Protein AF-A0A2M7YAU8-F1 (afdb_monomer_lite)

Foldseek 3Di:
DCPPPDPVLVVLLVVQVVVLVCLLVVLLVLLLVLLQLLQVLLCVLLVVLVVPQPDDDPDRRRPSSVVSSVVLVVVCVVVVVVVLSVVLVVCSCVLRPRSDHADPVLVVVQVCVSNVVSNVLSCVLNVVSNVVSVVLVVVVVVVCVVCVPDPVVVVSSVVSVVVSVVCSVVSSVVSSVSSSVVSVVCSVCVSPPDD

Structure (mmCIF, N/CA/C/O backbone):
data_AF-A0A2M7YAU8-F1
#
_entry.id   AF-A0A2M7YAU8-F1
#
loop_
_atom_site.group_PDB
_atom_site.id
_atom_site.type_symbol
_atom_site.label_atom_id
_atom_site.label_alt_id
_atom_site.label_comp_id
_atom_site.label_asym_id
_atom_site.label_entity_id
_atom_site.label_seq_id
_atom_site.pdbx_PDB_ins_code
_atom_site.Cartn_x
_atom_site.Cartn_y
_atom_site.Cartn_z
_atom_site.occupancy
_atom_site.B_iso_or_equiv
_atom_site.auth_seq_id
_atom_site.auth_comp_id
_atom_site.auth_asym_id
_atom_site.auth_atom_id
_atom_site.pdbx_PDB_model_num
ATOM 1 N N . ASP A 1 1 ? 22.279 -1.634 -32.797 1.00 48.50 1 ASP A N 1
ATOM 2 C CA . ASP A 1 1 ? 23.714 -1.511 -33.107 1.00 48.50 1 ASP A CA 1
ATOM 3 C C . ASP A 1 1 ? 24.166 -0.090 -32.765 1.00 48.50 1 ASP A C 1
ATOM 5 O O . ASP A 1 1 ? 23.823 0.843 -33.476 1.00 48.50 1 ASP A O 1
ATOM 9 N N . LEU A 1 2 ? 24.795 0.109 -31.599 1.00 60.69 2 LEU A N 1
ATOM 10 C CA . LEU A 1 2 ? 25.149 1.441 -31.061 1.00 60.69 2 LEU A CA 1
ATOM 11 C C . LEU A 1 2 ? 26.553 1.908 -31.487 1.00 60.69 2 LEU A C 1
ATOM 13 O O . LEU A 1 2 ? 27.019 2.955 -31.044 1.00 60.69 2 LEU A O 1
ATOM 17 N N . ARG A 1 3 ? 27.238 1.149 -32.352 1.00 60.66 3 ARG A N 1
ATOM 18 C CA . ARG A 1 3 ? 28.661 1.340 -32.685 1.00 60.66 3 ARG A CA 1
ATOM 19 C C . ARG A 1 3 ? 28.974 2.612 -33.499 1.00 60.66 3 ARG A C 1
ATOM 21 O O . ARG A 1 3 ? 30.143 2.892 -33.730 1.00 60.66 3 ARG A O 1
ATOM 28 N N . GLY A 1 4 ? 27.959 3.398 -33.874 1.00 63.91 4 GLY A N 1
ATOM 29 C CA . GLY A 1 4 ? 28.090 4.710 -34.530 1.00 63.91 4 GLY A CA 1
ATOM 30 C C . GLY A 1 4 ? 27.058 5.750 -34.071 1.00 63.91 4 GLY A C 1
ATOM 31 O O . GLY A 1 4 ? 26.798 6.715 -34.787 1.00 63.91 4 GLY A O 1
ATOM 32 N N . ALA A 1 5 ? 26.421 5.541 -32.914 1.00 65.50 5 ALA A N 1
ATOM 33 C CA . ALA A 1 5 ? 25.370 6.426 -32.420 1.00 65.50 5 ALA A CA 1
ATOM 34 C C . ALA A 1 5 ? 25.957 7.736 -31.867 1.00 65.50 5 ALA A C 1
ATOM 36 O O . ALA A 1 5 ? 26.928 7.730 -31.110 1.00 65.50 5 ALA A O 1
ATOM 37 N N . SER A 1 6 ? 25.346 8.868 -32.225 1.00 79.12 6 SER A N 1
ATOM 38 C CA . SER A 1 6 ? 25.708 10.165 -31.648 1.00 79.12 6 SER A CA 1
ATOM 39 C C . SER A 1 6 ? 25.474 10.166 -30.128 1.00 79.12 6 SER A C 1
ATOM 41 O O . SER A 1 6 ? 24.574 9.480 -29.638 1.00 79.12 6 SER A O 1
ATOM 43 N N . LEU A 1 7 ? 26.234 10.972 -29.373 1.00 81.88 7 LEU A N 1
ATOM 44 C CA . LEU A 1 7 ? 26.031 11.135 -27.922 1.00 81.88 7 LEU A CA 1
ATOM 45 C C . LEU A 1 7 ? 24.576 11.498 -27.575 1.00 81.88 7 LEU A C 1
ATOM 47 O O . LEU A 1 7 ? 24.055 11.054 -26.556 1.00 81.88 7 LEU A O 1
ATOM 51 N N . ALA A 1 8 ? 23.903 12.249 -28.453 1.00 83.38 8 ALA A N 1
ATOM 52 C CA . ALA A 1 8 ? 22.495 12.601 -28.306 1.00 83.38 8 ALA A CA 1
ATOM 53 C C . ALA A 1 8 ? 21.569 11.376 -28.395 1.00 83.38 8 ALA A C 1
ATOM 55 O O . ALA A 1 8 ? 20.643 11.243 -27.598 1.00 83.38 8 ALA A O 1
ATOM 56 N N . THR A 1 9 ? 21.836 10.451 -29.320 1.00 84.31 9 THR A N 1
ATOM 57 C CA . THR A 1 9 ? 21.066 9.207 -29.466 1.00 84.31 9 THR A CA 1
ATOM 58 C C . THR A 1 9 ? 21.241 8.306 -28.246 1.00 84.31 9 THR A C 1
ATOM 60 O O . THR A 1 9 ? 20.256 7.790 -27.727 1.00 84.31 9 THR A O 1
ATOM 63 N N . ILE A 1 10 ? 22.473 8.171 -27.741 1.00 85.75 10 ILE A N 1
ATOM 64 C CA . ILE A 1 10 ? 22.751 7.409 -26.514 1.00 85.75 10 ILE A CA 1
ATOM 65 C C . ILE A 1 10 ? 22.004 8.039 -25.331 1.00 85.75 10 ILE A C 1
ATOM 67 O O . ILE A 1 10 ? 21.296 7.338 -24.610 1.00 85.75 10 ILE A O 1
ATOM 71 N N . GLY A 1 11 ? 22.085 9.364 -25.175 1.00 87.88 11 GLY A N 1
ATOM 72 C CA . GLY A 1 11 ? 21.366 10.086 -24.122 1.00 87.88 11 GLY A CA 1
ATOM 73 C C . GLY A 1 11 ? 19.853 9.855 -24.165 1.00 87.88 11 GLY A C 1
ATOM 74 O O . GLY A 1 11 ? 19.253 9.548 -23.137 1.00 87.88 11 GLY A O 1
ATOM 75 N N . LEU A 1 12 ? 19.241 9.918 -25.351 1.00 88.19 12 LEU A N 1
ATOM 76 C CA . LEU A 1 12 ? 17.810 9.649 -25.528 1.00 88.19 12 LEU A CA 1
ATOM 77 C C . LEU A 1 12 ? 17.435 8.207 -25.171 1.00 88.19 12 LEU A C 1
ATOM 79 O O . LEU A 1 12 ? 16.435 8.000 -24.487 1.00 88.19 12 LEU A O 1
ATOM 83 N N . THR A 1 13 ? 18.243 7.220 -25.568 1.00 88.19 13 THR A N 1
ATOM 84 C CA . THR A 1 13 ? 17.979 5.816 -25.210 1.00 88.19 13 THR A CA 1
ATOM 85 C C . THR A 1 13 ? 18.078 5.571 -23.705 1.00 88.19 13 THR A C 1
ATOM 87 O O . THR A 1 13 ? 17.218 4.904 -23.143 1.00 88.19 13 THR A O 1
ATOM 90 N N . VAL A 1 14 ? 19.061 6.170 -23.023 1.00 90.38 14 VAL A N 1
ATOM 91 C CA . VAL A 1 14 ? 19.195 6.067 -21.559 1.00 90.38 14 VAL A CA 1
ATOM 92 C C . VAL A 1 14 ? 17.978 6.671 -20.857 1.00 90.38 14 VAL A C 1
ATOM 94 O O . VAL A 1 14 ? 17.476 6.101 -19.892 1.00 90.38 14 VAL A O 1
ATOM 97 N N . MET A 1 15 ? 17.479 7.803 -21.354 1.00 90.19 15 MET A N 1
ATOM 98 C CA . MET A 1 15 ? 16.273 8.433 -20.817 1.00 90.19 15 MET A CA 1
ATOM 99 C C . MET A 1 15 ? 15.026 7.564 -21.022 1.00 90.19 15 MET A C 1
ATOM 101 O O . MET A 1 15 ? 14.213 7.462 -20.106 1.00 90.19 15 MET A O 1
ATOM 105 N N . ALA A 1 16 ? 14.883 6.914 -22.181 1.00 89.69 16 ALA A N 1
ATOM 106 C CA . ALA A 1 16 ? 13.774 5.996 -22.445 1.00 89.69 16 ALA A CA 1
ATOM 107 C C . ALA A 1 16 ? 13.783 4.800 -21.474 1.00 89.69 16 ALA A C 1
ATOM 109 O O . ALA A 1 16 ? 12.772 4.518 -20.830 1.00 89.69 16 ALA A O 1
ATOM 110 N N . GLU A 1 17 ? 14.942 4.161 -21.282 1.00 90.69 17 GLU A N 1
ATOM 111 C CA . GLU A 1 17 ? 15.092 3.045 -20.335 1.00 90.69 17 GLU A CA 1
ATOM 112 C C . GLU A 1 17 ? 14.859 3.490 -18.880 1.00 90.69 17 GLU A C 1
ATOM 114 O O . GLU A 1 17 ? 14.247 2.766 -18.093 1.00 90.69 17 GLU A O 1
ATOM 119 N N . ALA A 1 18 ? 15.284 4.705 -18.511 1.00 91.75 18 ALA A N 1
ATOM 120 C CA . ALA A 1 18 ? 15.008 5.264 -17.189 1.00 91.75 18 ALA A CA 1
ATOM 121 C C . ALA A 1 18 ? 13.500 5.452 -16.949 1.00 91.75 18 ALA A C 1
ATOM 123 O O . ALA A 1 18 ? 13.014 5.161 -15.855 1.00 91.75 18 ALA A O 1
ATOM 124 N N . VAL A 1 19 ? 12.749 5.891 -17.965 1.00 90.56 19 VAL A N 1
ATOM 125 C CA . VAL A 1 19 ? 11.284 6.004 -17.896 1.00 90.56 19 VAL A CA 1
ATOM 126 C C . VAL A 1 19 ? 10.633 4.626 -17.777 1.00 90.56 19 VAL A C 1
ATOM 128 O O . VAL A 1 19 ? 9.779 4.446 -16.910 1.00 90.56 19 VAL A O 1
ATOM 131 N N . ALA A 1 20 ? 11.056 3.638 -18.568 1.00 89.31 20 ALA A N 1
ATOM 132 C CA . ALA A 1 20 ? 10.536 2.270 -18.477 1.00 89.31 20 ALA A CA 1
ATOM 133 C C . ALA A 1 20 ? 10.785 1.650 -17.087 1.00 89.31 20 ALA A C 1
ATOM 135 O O . ALA A 1 20 ? 9.867 1.113 -16.458 1.00 89.31 20 ALA A O 1
ATOM 136 N N . GLY A 1 21 ? 12.000 1.807 -16.552 1.00 90.50 21 GLY A N 1
ATOM 137 C CA . GLY A 1 21 ? 12.343 1.380 -15.195 1.00 90.50 21 GLY A CA 1
ATOM 138 C C . GLY A 1 21 ? 11.543 2.1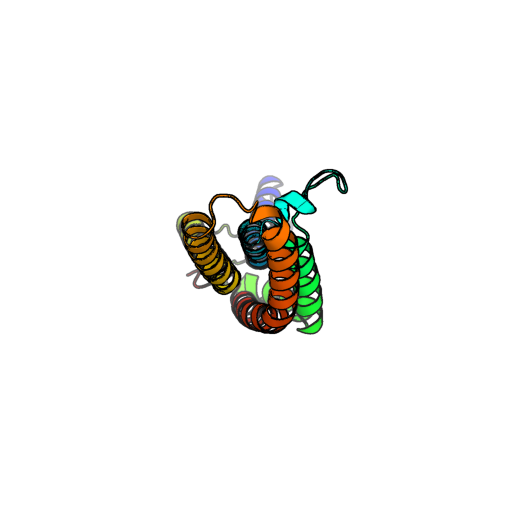16 -14.116 1.00 90.50 21 GLY A C 1
ATOM 139 O O . GLY A 1 21 ? 11.136 1.508 -13.123 1.00 90.50 21 GLY A O 1
ATOM 140 N N . LEU A 1 22 ? 11.256 3.406 -14.318 1.00 91.44 22 LEU A N 1
ATOM 141 C CA . LEU A 1 22 ? 10.413 4.190 -13.418 1.00 91.44 22 LEU A CA 1
ATOM 142 C C . LEU A 1 22 ? 8.972 3.681 -13.426 1.00 91.44 22 LEU A C 1
ATOM 144 O O . LEU A 1 22 ? 8.400 3.525 -12.352 1.00 91.44 22 LEU A O 1
ATOM 148 N N . ILE A 1 23 ? 8.400 3.376 -14.591 1.00 90.44 23 ILE A N 1
ATOM 149 C CA . ILE A 1 23 ? 7.046 2.811 -14.723 1.00 90.44 23 ILE A CA 1
ATOM 150 C C . ILE A 1 23 ? 6.948 1.488 -13.961 1.00 90.44 23 ILE A C 1
ATOM 152 O O . ILE A 1 23 ? 6.078 1.335 -13.098 1.00 90.44 23 ILE A O 1
ATOM 156 N N . LEU A 1 24 ? 7.893 0.573 -14.200 1.00 90.19 24 LEU A N 1
ATOM 157 C CA . LEU A 1 24 ? 7.987 -0.695 -13.475 1.00 90.19 24 LEU A CA 1
ATOM 158 C C . LEU A 1 24 ? 8.081 -0.477 -11.967 1.00 90.19 24 LEU A C 1
ATOM 160 O O . LEU A 1 24 ? 7.257 -0.993 -11.210 1.00 90.19 24 LEU A O 1
ATOM 164 N N . GLY A 1 25 ? 9.059 0.314 -11.526 1.00 91.19 25 GLY A N 1
ATOM 165 C CA . GLY A 1 25 ? 9.296 0.575 -10.112 1.00 91.19 25 GLY A CA 1
ATOM 166 C C . GLY A 1 25 ? 8.100 1.242 -9.437 1.00 91.19 25 GLY A C 1
ATOM 167 O O . GLY A 1 25 ? 7.711 0.844 -8.338 1.00 91.19 25 GLY A O 1
ATOM 168 N N . LEU A 1 26 ? 7.468 2.207 -10.106 1.00 92.69 26 LEU A N 1
ATOM 169 C CA . LEU A 1 26 ? 6.286 2.907 -9.613 1.00 92.69 26 LEU A CA 1
ATOM 170 C C . LEU A 1 26 ? 5.101 1.952 -9.468 1.00 92.69 26 LEU A C 1
ATOM 172 O O . LEU A 1 26 ? 4.410 2.003 -8.453 1.00 92.69 26 LEU A O 1
ATOM 176 N N . SER A 1 27 ? 4.904 1.039 -10.423 1.00 90.94 27 SER A N 1
ATOM 177 C CA . SER A 1 27 ? 3.821 0.051 -10.379 1.00 90.94 27 SER A CA 1
ATOM 178 C C . SER A 1 27 ? 3.854 -0.793 -9.095 1.00 90.94 27 SER A C 1
ATOM 180 O O . SER A 1 27 ? 2.810 -1.047 -8.491 1.00 90.94 27 SER A O 1
ATOM 182 N N . ILE A 1 28 ? 5.060 -1.160 -8.648 1.00 90.75 28 ILE A N 1
ATOM 183 C CA . ILE A 1 28 ? 5.321 -1.939 -7.434 1.00 90.75 28 ILE A CA 1
ATOM 184 C C . ILE A 1 28 ? 5.250 -1.033 -6.204 1.00 90.75 28 ILE A C 1
ATOM 186 O O . ILE A 1 28 ? 4.629 -1.372 -5.194 1.00 90.75 28 ILE A O 1
ATOM 190 N N . ARG A 1 29 ? 5.860 0.155 -6.287 1.00 92.50 29 ARG A N 1
ATOM 191 C CA . ARG A 1 29 ? 5.902 1.134 -5.195 1.00 92.50 29 ARG A CA 1
ATOM 192 C C . ARG A 1 29 ? 4.504 1.578 -4.771 1.00 92.50 29 ARG A C 1
ATOM 194 O O . ARG A 1 29 ? 4.270 1.751 -3.577 1.00 92.50 29 ARG A O 1
ATOM 201 N N . LEU A 1 30 ? 3.570 1.691 -5.714 1.00 95.19 30 LEU A N 1
ATOM 202 C CA . LEU A 1 30 ? 2.168 2.013 -5.445 1.00 95.19 30 LEU A CA 1
ATOM 203 C C . LEU A 1 30 ? 1.487 0.984 -4.527 1.00 95.19 30 LEU A C 1
ATOM 205 O O . LEU A 1 30 ? 0.662 1.36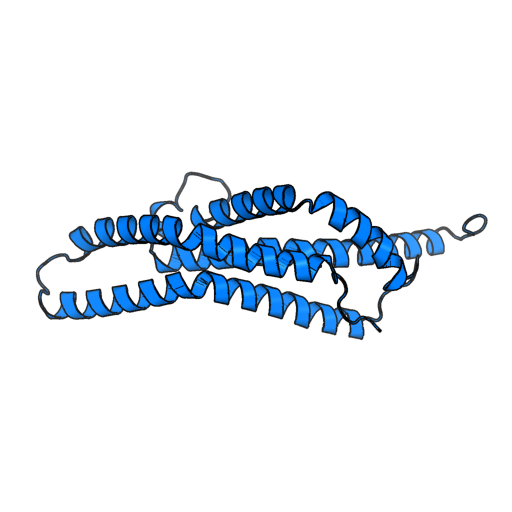9 -3.702 1.00 95.19 30 LEU A O 1
ATOM 209 N N . MET A 1 31 ? 1.866 -0.296 -4.586 1.00 94.69 31 MET A N 1
ATOM 210 C CA . MET A 1 31 ? 1.333 -1.311 -3.667 1.00 94.69 31 MET A CA 1
ATOM 211 C C . MET A 1 31 ? 1.838 -1.126 -2.237 1.00 94.69 31 MET A C 1
ATOM 213 O O . MET A 1 31 ? 1.084 -1.339 -1.288 1.00 94.69 31 MET A O 1
ATOM 217 N N . ILE A 1 32 ? 3.087 -0.690 -2.066 1.00 94.75 32 ILE A N 1
ATOM 218 C CA . ILE A 1 32 ? 3.621 -0.330 -0.745 1.00 94.75 32 ILE A CA 1
ATOM 219 C C . ILE A 1 32 ? 2.931 0.935 -0.226 1.00 94.75 32 ILE A C 1
ATOM 221 O O . ILE A 1 32 ? 2.533 0.984 0.937 1.00 94.75 32 ILE A O 1
ATOM 225 N N . PHE A 1 33 ? 2.704 1.927 -1.093 1.00 95.25 33 PHE A N 1
ATOM 226 C CA . PHE A 1 33 ? 1.917 3.108 -0.734 1.00 95.25 33 PHE A CA 1
ATOM 227 C C . PHE A 1 33 ? 0.487 2.755 -0.329 1.00 95.25 33 PHE A C 1
ATOM 229 O O . PHE A 1 33 ? -0.024 3.348 0.617 1.00 95.25 33 PHE A O 1
ATOM 236 N N . ALA A 1 34 ? -0.138 1.752 -0.948 1.00 96.38 34 ALA A N 1
ATOM 237 C CA . ALA A 1 34 ? -1.465 1.306 -0.537 1.00 96.38 34 ALA A CA 1
ATOM 238 C C . ALA A 1 34 ? -1.496 0.819 0.926 1.00 96.38 34 ALA A C 1
ATOM 240 O O . ALA A 1 34 ? -2.420 1.169 1.661 1.00 96.38 34 ALA A O 1
ATOM 241 N N . LEU A 1 35 ? -0.473 0.080 1.379 1.00 95.44 35 LEU A N 1
ATOM 242 C CA . LEU A 1 35 ? -0.345 -0.338 2.784 1.00 95.44 35 LEU A CA 1
ATOM 243 C C . LEU A 1 35 ? -0.106 0.845 3.719 1.00 95.44 35 LEU A C 1
ATOM 245 O O . LEU A 1 35 ? -0.714 0.910 4.786 1.00 95.44 35 LEU A O 1
ATOM 249 N N . GLN A 1 36 ? 0.755 1.780 3.315 1.00 94.25 36 GLN A N 1
ATOM 250 C CA . GLN A 1 36 ? 1.063 2.956 4.126 1.00 94.25 36 GLN A CA 1
ATOM 251 C C . GLN A 1 36 ? -0.168 3.847 4.313 1.00 94.25 36 GLN A C 1
ATOM 253 O O . GLN A 1 36 ? -0.492 4.238 5.433 1.00 94.25 36 GLN A O 1
ATOM 258 N N . ILE A 1 37 ? -0.911 4.105 3.233 1.00 94.00 37 ILE A N 1
ATOM 259 C CA . ILE A 1 37 ? -2.165 4.864 3.279 1.00 94.00 37 ILE A CA 1
ATOM 260 C C . ILE A 1 37 ? -3.188 4.129 4.150 1.00 94.00 37 ILE A C 1
ATOM 262 O O . ILE A 1 37 ? -3.784 4.741 5.035 1.00 94.00 37 ILE A O 1
ATOM 266 N N . ALA A 1 38 ? -3.365 2.817 3.957 1.00 94.62 38 ALA A N 1
ATOM 267 C CA . ALA A 1 38 ? -4.308 2.035 4.753 1.00 94.62 38 ALA A CA 1
ATOM 268 C C . ALA A 1 38 ? -3.970 2.070 6.251 1.00 94.62 38 ALA A C 1
ATOM 270 O O . ALA A 1 38 ? -4.848 2.304 7.082 1.00 94.62 38 ALA A O 1
ATOM 271 N N . GLY A 1 39 ? -2.694 1.893 6.600 1.00 91.88 39 GLY A N 1
ATOM 272 C CA . GLY A 1 39 ? -2.223 1.951 7.981 1.00 91.88 39 GLY A CA 1
ATOM 273 C C . GLY A 1 39 ? -2.324 3.347 8.594 1.00 91.88 39 GLY A C 1
ATOM 274 O O . GLY A 1 39 ? -2.666 3.463 9.772 1.00 91.88 39 GLY A O 1
ATOM 275 N N . ALA A 1 40 ? -2.098 4.404 7.810 1.00 90.62 40 ALA A N 1
ATOM 276 C CA . ALA A 1 40 ? -2.292 5.782 8.254 1.00 90.62 40 ALA A CA 1
ATOM 277 C C . ALA A 1 40 ? -3.770 6.076 8.557 1.00 90.62 40 ALA A C 1
ATOM 279 O O . ALA A 1 40 ? -4.085 6.580 9.636 1.00 90.62 40 ALA A O 1
ATOM 280 N N . VAL A 1 41 ? -4.688 5.682 7.666 1.00 91.12 41 VAL A N 1
ATOM 281 C CA . VAL A 1 41 ? -6.137 5.824 7.895 1.00 91.12 41 VAL A CA 1
ATOM 282 C C . VAL A 1 41 ? -6.586 4.992 9.099 1.00 91.12 41 VAL A C 1
ATOM 284 O O . VAL A 1 41 ? -7.353 5.484 9.930 1.00 91.12 41 VAL A O 1
ATOM 287 N N . ALA A 1 42 ? -6.083 3.764 9.245 1.00 89.88 42 ALA A N 1
ATOM 288 C CA . ALA A 1 42 ? -6.381 2.912 10.394 1.00 89.88 42 ALA A CA 1
ATOM 289 C C . ALA A 1 42 ? -5.922 3.546 11.718 1.00 89.88 42 ALA A C 1
ATOM 291 O O . ALA A 1 42 ? -6.700 3.597 12.668 1.00 89.88 42 ALA A O 1
ATOM 292 N N . ALA A 1 43 ? -4.694 4.074 11.775 1.00 87.31 43 ALA A N 1
ATOM 293 C CA . ALA A 1 43 ? -4.156 4.727 12.971 1.00 87.31 43 ALA A CA 1
ATOM 294 C C . ALA A 1 43 ? -4.900 6.019 13.332 1.00 87.31 43 ALA A C 1
ATOM 296 O O . ALA A 1 43 ? -5.094 6.315 14.512 1.00 87.31 43 ALA A O 1
ATOM 297 N N . GLN A 1 44 ? -5.316 6.788 12.323 1.00 85.50 44 GLN A N 1
ATOM 298 C CA . GLN A 1 44 ? -6.094 8.007 12.528 1.00 85.50 44 GLN A CA 1
ATOM 299 C C . GLN A 1 44 ? -7.495 7.687 13.062 1.00 85.50 44 GLN A C 1
ATOM 301 O O . GLN A 1 44 ? -7.989 8.374 13.954 1.00 85.50 44 GLN A O 1
ATOM 306 N N . SER A 1 45 ? -8.109 6.616 12.553 1.00 83.69 45 SER A N 1
ATOM 307 C CA . SER A 1 45 ? -9.451 6.169 12.943 1.00 83.69 45 SER A CA 1
ATOM 308 C C . SER A 1 45 ? -9.508 5.675 14.395 1.00 83.69 45 SER A C 1
ATOM 310 O O . SER A 1 45 ? -10.532 5.812 15.058 1.00 83.69 45 SER A O 1
ATOM 312 N N . THR A 1 46 ? -8.406 5.136 14.918 1.00 76.38 46 THR A N 1
ATOM 313 C CA . THR A 1 46 ? -8.311 4.607 16.289 1.00 76.38 46 THR A CA 1
ATOM 314 C C . THR A 1 46 ? -7.685 5.585 17.288 1.00 76.38 46 THR A C 1
ATOM 316 O O . THR A 1 46 ? -7.421 5.206 18.426 1.00 76.38 46 THR A O 1
ATOM 319 N N . SER A 1 47 ? -7.443 6.843 16.888 1.00 68.94 47 SER A N 1
ATOM 320 C CA . SER A 1 47 ? -6.776 7.893 17.686 1.00 68.94 47 SER A CA 1
ATOM 321 C C . SER A 1 47 ? -5.329 7.583 18.115 1.00 68.94 47 SER A C 1
ATOM 323 O O . SER A 1 47 ? -4.691 8.391 18.793 1.00 68.94 47 SER A O 1
ATOM 325 N N . LEU A 1 48 ? -4.766 6.451 17.683 1.00 58.78 48 LEU A N 1
ATOM 326 C CA . LEU A 1 48 ? -3.403 6.025 18.009 1.00 58.78 48 LEU A CA 1
ATOM 327 C C . LEU A 1 48 ? -2.326 6.850 17.307 1.00 58.78 48 LEU A C 1
ATOM 329 O O . LEU A 1 48 ? -1.210 6.948 17.818 1.00 58.78 48 LEU A O 1
ATOM 333 N N . ALA A 1 49 ? -2.666 7.473 16.175 1.00 56.59 49 ALA A N 1
ATOM 334 C CA . ALA A 1 49 ? -1.778 8.399 15.476 1.00 56.59 49 ALA A CA 1
ATOM 335 C C . ALA A 1 49 ? -1.293 9.548 16.381 1.00 56.59 49 ALA A C 1
ATOM 337 O O . ALA A 1 49 ? -0.163 9.994 16.239 1.00 56.59 49 ALA A O 1
ATOM 338 N N . GLN A 1 50 ? -2.116 9.988 17.339 1.00 59.34 50 GLN A N 1
ATOM 339 C CA . GLN A 1 50 ? -1.778 11.078 18.260 1.00 59.34 50 GLN A CA 1
ATOM 340 C C . GLN A 1 50 ? -1.048 10.584 19.518 1.00 59.34 50 GLN A C 1
ATOM 342 O O . GLN A 1 50 ? -0.187 11.280 20.036 1.00 59.34 50 GLN A O 1
ATOM 347 N N . MET A 1 51 ? -1.341 9.366 19.991 1.00 54.25 51 MET A N 1
ATOM 348 C CA . MET A 1 51 ? -0.739 8.817 21.218 1.00 54.25 51 MET A CA 1
ATOM 349 C C . MET A 1 51 ? 0.716 8.362 21.042 1.00 54.25 51 MET A C 1
ATOM 351 O O . MET A 1 51 ? 1.486 8.402 21.996 1.00 54.25 51 MET A O 1
ATOM 355 N N . PHE A 1 52 ? 1.086 7.915 19.838 1.00 54.47 52 PHE A N 1
ATOM 356 C CA . PHE A 1 52 ? 2.428 7.400 19.528 1.00 54.47 52 PHE A CA 1
ATOM 357 C C . PHE A 1 52 ? 3.175 8.231 18.467 1.00 54.47 52 PHE A C 1
ATOM 359 O O . PHE A 1 52 ? 4.284 7.864 18.084 1.00 54.47 52 PHE A O 1
ATOM 366 N N . GLY A 1 53 ? 2.572 9.317 17.964 1.00 49.16 53 GLY A N 1
ATOM 367 C CA . GLY A 1 53 ? 3.098 10.119 16.850 1.00 49.16 53 GLY A CA 1
ATOM 368 C C . GLY A 1 53 ? 4.005 11.288 17.244 1.00 49.16 53 GLY A C 1
ATOM 369 O O . GLY A 1 53 ? 4.714 11.810 16.387 1.00 49.16 53 GLY A O 1
ATOM 370 N N . GLU A 1 54 ? 4.032 11.693 18.516 1.00 47.72 54 GLU A N 1
ATOM 371 C CA . GLU A 1 54 ? 4.849 12.824 18.970 1.00 47.72 54 GLU A CA 1
ATOM 372 C C . GLU A 1 54 ? 6.183 12.349 19.581 1.00 47.72 54 GLU A C 1
ATOM 374 O O . GLU A 1 54 ? 6.234 11.814 20.686 1.00 47.72 54 GLU A O 1
ATOM 379 N N . GLY A 1 55 ? 7.291 12.562 18.855 1.00 50.72 55 GLY A N 1
ATOM 380 C CA . GLY A 1 55 ? 8.629 12.710 19.453 1.00 50.72 55 GLY A CA 1
ATOM 381 C C . GLY A 1 55 ? 9.607 11.525 19.424 1.00 50.72 55 GLY A C 1
ATOM 382 O O . GLY A 1 55 ? 10.729 11.694 19.893 1.00 50.72 55 GLY A O 1
ATOM 383 N N . LEU A 1 56 ? 9.258 10.353 18.876 1.00 52.56 56 LEU A N 1
ATOM 384 C CA . LEU A 1 56 ? 10.157 9.177 18.899 1.00 52.56 56 LEU A CA 1
ATOM 385 C C . LEU A 1 56 ? 10.967 8.939 17.610 1.00 52.56 56 LEU A C 1
ATOM 387 O O . LEU A 1 56 ? 11.974 8.236 17.658 1.00 52.56 56 LEU A O 1
ATOM 391 N N . THR A 1 57 ? 10.577 9.511 16.464 1.00 50.25 57 THR A N 1
ATOM 392 C CA . THR A 1 57 ? 11.297 9.346 15.182 1.00 50.25 57 THR A CA 1
ATOM 393 C C . THR A 1 57 ? 11.215 10.608 14.316 1.00 50.25 57 THR A C 1
ATOM 395 O O . THR A 1 57 ? 10.254 11.365 14.411 1.00 50.25 57 THR A O 1
ATOM 398 N N . ALA A 1 58 ? 12.237 10.846 13.482 1.00 52.59 58 ALA A N 1
ATOM 399 C CA . ALA A 1 58 ? 12.352 12.026 12.610 1.00 52.59 58 ALA A CA 1
ATOM 400 C C . ALA A 1 58 ? 11.314 12.073 11.468 1.00 52.59 58 ALA A C 1
ATOM 402 O O . ALA A 1 58 ? 11.186 13.094 10.800 1.00 52.59 58 ALA A O 1
ATOM 403 N N . ASP A 1 59 ? 10.578 10.981 11.258 1.00 54.94 59 ASP A N 1
ATOM 404 C CA . ASP A 1 59 ? 9.520 10.853 10.263 1.00 54.94 59 ASP A CA 1
ATOM 405 C C . ASP A 1 59 ? 8.303 10.226 10.967 1.00 54.94 59 ASP A C 1
ATOM 407 O O . ASP A 1 59 ? 8.352 9.034 11.291 1.00 54.94 59 ASP A O 1
ATOM 411 N N . PRO A 1 60 ? 7.255 11.001 11.315 1.00 58.38 60 PRO A N 1
ATOM 412 C CA . PRO A 1 60 ? 6.106 10.508 12.070 1.00 58.38 60 PRO A CA 1
ATOM 413 C C . PRO A 1 60 ? 5.213 9.620 11.187 1.00 58.38 60 PRO A C 1
ATOM 415 O O . PRO A 1 60 ? 4.092 9.967 10.819 1.00 58.38 60 PRO A O 1
ATOM 418 N N . GLN A 1 61 ? 5.715 8.436 10.845 1.00 65.31 61 GLN A N 1
ATOM 419 C CA . GLN A 1 61 ? 4.933 7.342 10.287 1.00 65.31 61 GLN A CA 1
ATOM 420 C C . GLN A 1 61 ? 4.163 6.662 11.427 1.00 65.31 61 GLN A C 1
ATOM 422 O O . GLN A 1 61 ? 4.785 6.161 12.369 1.00 65.31 61 GLN A O 1
ATOM 427 N N . PRO A 1 62 ? 2.819 6.587 11.363 1.00 77.38 62 PRO A N 1
ATOM 428 C CA . PRO A 1 62 ? 2.047 5.887 12.379 1.00 77.38 62 PRO A CA 1
ATOM 429 C C . PRO A 1 62 ? 2.511 4.434 12.508 1.00 77.38 62 PRO A C 1
ATOM 431 O O . PRO A 1 62 ? 2.742 3.762 11.499 1.00 77.38 62 PRO A O 1
ATOM 434 N N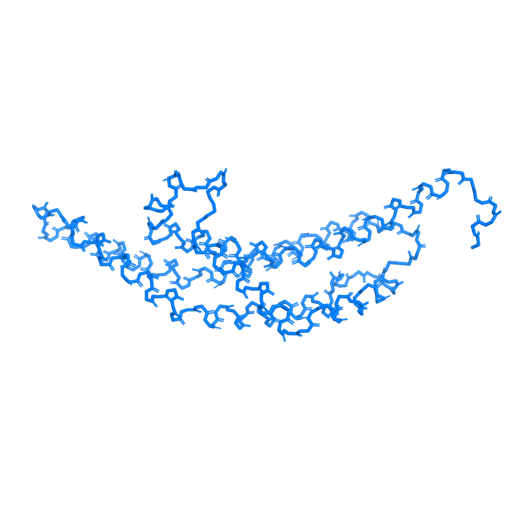 . ALA A 1 63 ? 2.586 3.913 13.736 1.00 81.62 63 ALA A N 1
ATOM 435 C CA . ALA A 1 63 ? 3.067 2.552 14.001 1.00 81.62 63 ALA A CA 1
ATOM 436 C C . ALA A 1 63 ? 2.351 1.485 13.148 1.00 81.62 63 ALA A C 1
ATOM 438 O O . ALA A 1 63 ? 2.967 0.520 12.705 1.00 81.62 63 ALA A O 1
ATOM 439 N N . TYR A 1 64 ? 1.063 1.692 12.862 1.00 86.00 64 TYR A N 1
ATOM 440 C CA . TYR A 1 64 ? 0.257 0.811 12.015 1.00 86.00 64 TYR A CA 1
ATOM 441 C C . TYR A 1 64 ? 0.720 0.808 10.559 1.00 86.00 64 TYR A C 1
ATOM 443 O O . TYR A 1 64 ? 0.832 -0.254 9.956 1.00 86.00 64 TYR A O 1
ATOM 451 N N . SER A 1 65 ? 1.017 1.984 10.005 1.00 88.75 65 SER A N 1
ATOM 452 C CA . SER A 1 65 ? 1.552 2.119 8.649 1.00 88.75 65 SER A CA 1
ATOM 453 C C . SER A 1 65 ? 2.893 1.403 8.523 1.00 88.75 65 SER A C 1
ATOM 455 O O . SER A 1 65 ? 3.078 0.593 7.615 1.00 88.75 65 SER A O 1
ATOM 457 N N . ASN A 1 66 ? 3.795 1.618 9.485 1.00 88.94 66 ASN A N 1
ATOM 458 C CA . ASN A 1 66 ? 5.107 0.980 9.471 1.00 88.94 66 ASN A CA 1
ATOM 459 C C . ASN A 1 66 ? 5.015 -0.549 9.629 1.00 88.94 66 ASN A C 1
ATOM 461 O O . ASN A 1 66 ? 5.654 -1.288 8.881 1.00 88.94 66 ASN A O 1
ATOM 465 N N . LEU A 1 67 ? 4.173 -1.033 10.551 1.00 90.12 67 LEU A N 1
ATOM 466 C CA . LEU A 1 67 ? 3.940 -2.464 10.758 1.00 90.12 67 LEU A CA 1
ATOM 467 C C . LEU A 1 67 ? 3.436 -3.142 9.479 1.00 90.12 67 LEU A C 1
ATOM 469 O O . LEU A 1 67 ? 3.980 -4.168 9.072 1.00 90.12 67 LEU A O 1
ATOM 473 N N . LEU A 1 68 ? 2.420 -2.560 8.834 1.00 92.94 68 LEU A N 1
ATOM 474 C CA . LEU A 1 68 ? 1.871 -3.104 7.596 1.00 92.94 68 LEU A CA 1
ATOM 475 C C . LEU A 1 68 ? 2.884 -3.015 6.449 1.00 92.94 68 LEU A C 1
ATOM 477 O O . LEU A 1 68 ? 3.014 -3.976 5.701 1.00 92.94 68 LEU A O 1
ATOM 481 N N . ALA A 1 69 ? 3.632 -1.917 6.320 1.00 93.25 69 ALA A N 1
ATOM 482 C CA . ALA A 1 69 ? 4.630 -1.759 5.263 1.00 93.25 69 ALA A CA 1
ATOM 483 C C . ALA A 1 69 ? 5.778 -2.774 5.392 1.00 93.25 69 ALA A C 1
ATOM 485 O O . ALA A 1 69 ? 6.084 -3.471 4.425 1.00 93.25 69 ALA A O 1
ATOM 486 N N . ILE A 1 70 ? 6.378 -2.910 6.579 1.00 93.12 70 ILE A N 1
ATOM 487 C CA . ILE A 1 70 ? 7.445 -3.893 6.821 1.00 93.12 70 ILE A CA 1
ATOM 488 C C . ILE A 1 70 ? 6.895 -5.317 6.677 1.00 93.12 70 ILE A C 1
ATOM 490 O O . ILE A 1 70 ? 7.512 -6.138 5.999 1.00 93.12 70 ILE A O 1
ATOM 494 N N . GLY A 1 71 ? 5.719 -5.608 7.245 1.00 93.81 71 GLY A N 1
ATOM 495 C CA . GLY A 1 71 ? 5.065 -6.913 7.110 1.00 93.81 71 GLY A CA 1
ATOM 496 C C . GLY A 1 71 ? 4.758 -7.274 5.655 1.00 93.81 71 GLY A C 1
ATOM 497 O O . GLY A 1 71 ? 5.013 -8.399 5.230 1.00 93.81 71 GLY A O 1
ATOM 498 N N . GLY A 1 72 ? 4.299 -6.302 4.866 1.00 94.75 72 GLY A N 1
ATOM 499 C CA . GLY A 1 72 ? 4.065 -6.451 3.433 1.00 94.75 72 GLY A CA 1
ATOM 500 C C . GLY A 1 72 ? 5.352 -6.709 2.654 1.00 94.75 72 GLY A C 1
ATOM 501 O O . GLY A 1 72 ? 5.371 -7.575 1.786 1.00 94.75 72 GLY A O 1
ATOM 502 N N . ILE A 1 73 ? 6.454 -6.032 2.994 1.00 93.75 73 ILE A N 1
ATOM 503 C CA . ILE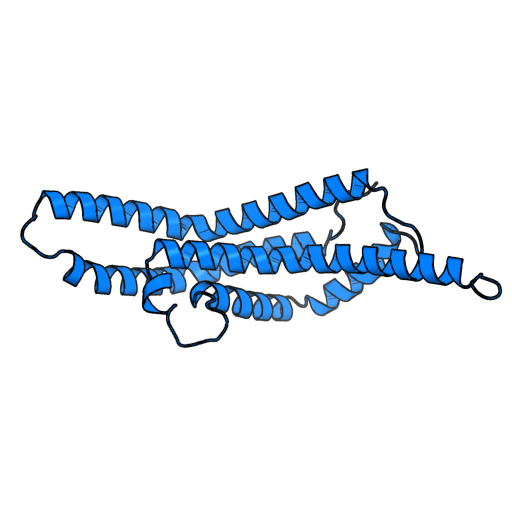 A 1 73 ? 7.770 -6.315 2.400 1.00 93.75 73 ILE A CA 1
ATOM 504 C C . ILE A 1 73 ? 8.203 -7.748 2.730 1.00 93.75 73 ILE A C 1
ATOM 506 O O . ILE A 1 73 ? 8.574 -8.494 1.828 1.00 93.75 73 ILE A O 1
ATOM 510 N N . VAL A 1 74 ? 8.111 -8.172 3.992 1.00 94.62 74 VAL A N 1
ATOM 511 C CA . VAL A 1 74 ? 8.453 -9.549 4.388 1.00 94.62 74 VAL A CA 1
ATOM 512 C C . VAL A 1 74 ? 7.602 -10.565 3.623 1.00 94.62 74 VAL A C 1
ATOM 514 O O . VAL A 1 74 ? 8.141 -11.529 3.079 1.00 94.62 74 VAL A O 1
ATOM 517 N N . LEU A 1 75 ? 6.292 -10.325 3.515 1.00 93.94 75 LEU A N 1
ATOM 518 C CA . LEU A 1 75 ? 5.389 -11.171 2.738 1.00 93.94 75 LEU A CA 1
ATOM 519 C C . LEU A 1 75 ? 5.768 -11.196 1.253 1.00 93.94 75 LEU A C 1
ATOM 521 O O . LEU A 1 75 ? 5.802 -12.264 0.655 1.00 93.94 75 LEU A O 1
ATOM 525 N N . ALA A 1 76 ? 6.098 -10.049 0.663 1.00 92.62 76 ALA A N 1
ATOM 526 C CA . ALA A 1 76 ? 6.568 -9.958 -0.714 1.00 92.62 76 ALA A CA 1
ATOM 527 C C . ALA A 1 76 ? 7.796 -10.852 -0.955 1.00 92.62 76 ALA A C 1
ATOM 529 O O . ALA A 1 76 ? 7.815 -11.641 -1.899 1.00 92.62 76 ALA A O 1
ATOM 530 N N . PHE A 1 77 ? 8.799 -10.800 -0.077 1.00 92.12 77 PHE A N 1
ATOM 531 C CA . PHE A 1 77 ? 9.956 -11.694 -0.178 1.00 92.12 77 PHE A CA 1
ATOM 532 C C . PHE A 1 77 ? 9.570 -13.168 0.001 1.00 92.12 77 PHE A C 1
ATOM 534 O O . PHE A 1 77 ? 10.044 -14.011 -0.761 1.00 92.12 77 PHE A O 1
ATOM 541 N N . ALA A 1 78 ? 8.672 -13.478 0.939 1.00 92.69 78 ALA A N 1
ATOM 542 C CA . ALA A 1 78 ? 8.175 -14.838 1.153 1.00 92.69 78 ALA A CA 1
ATOM 543 C C . ALA A 1 78 ? 7.395 -15.395 -0.055 1.00 92.69 78 ALA A C 1
ATOM 545 O O . ALA A 1 78 ? 7.447 -16.593 -0.318 1.00 92.69 78 ALA A O 1
ATOM 546 N N . LEU A 1 79 ? 6.721 -14.533 -0.823 1.00 89.94 79 LEU A N 1
ATOM 547 C CA . LEU A 1 79 ? 6.021 -14.884 -2.065 1.00 89.94 79 LEU A CA 1
ATOM 548 C C . LEU A 1 79 ? 6.965 -15.078 -3.270 1.00 89.94 79 LEU A C 1
ATOM 550 O O . LEU A 1 79 ? 6.498 -15.365 -4.371 1.00 89.94 79 LEU A O 1
ATOM 554 N N . GLY A 1 80 ? 8.282 -14.920 -3.097 1.00 89.19 80 GLY A N 1
ATOM 555 C CA . GLY A 1 80 ? 9.255 -15.078 -4.182 1.00 89.19 80 GLY A CA 1
ATOM 556 C C . GLY A 1 80 ? 9.282 -13.901 -5.159 1.00 89.19 80 GLY A C 1
ATOM 557 O O . GLY A 1 80 ? 9.710 -14.047 -6.303 1.00 89.19 80 GLY A O 1
ATOM 558 N N . LEU A 1 81 ? 8.846 -12.719 -4.721 1.00 85.50 81 LEU A N 1
ATOM 559 C CA . LEU A 1 81 ? 8.726 -11.524 -5.557 1.00 85.50 81 LEU A CA 1
ATOM 560 C C . LEU A 1 81 ? 10.025 -11.104 -6.275 1.00 85.50 81 LEU A C 1
ATOM 562 O O . LEU A 1 81 ? 9.919 -10.662 -7.414 1.00 85.50 81 LEU A O 1
ATOM 566 N N . PRO A 1 82 ? 11.247 -11.309 -5.736 1.00 86.12 82 PRO A N 1
ATOM 567 C CA . PRO A 1 82 ? 12.472 -11.062 -6.504 1.00 86.12 82 PRO A CA 1
ATOM 568 C C . PRO A 1 82 ? 12.560 -11.853 -7.820 1.00 86.12 82 PRO A C 1
ATOM 570 O O . PRO A 1 82 ? 13.051 -11.326 -8.815 1.00 86.12 82 PRO A O 1
ATOM 573 N N . ALA A 1 83 ? 12.047 -13.089 -7.857 1.00 86.94 83 ALA A N 1
ATOM 574 C CA . ALA A 1 83 ? 12.005 -13.882 -9.085 1.00 86.94 83 ALA A CA 1
ATOM 575 C C . ALA A 1 83 ? 10.979 -13.314 -10.080 1.00 86.94 83 ALA A C 1
ATOM 577 O O . ALA A 1 83 ? 11.284 -13.163 -11.262 1.00 86.94 83 ALA A O 1
ATOM 578 N N . TYR A 1 84 ? 9.800 -12.916 -9.587 1.00 85.69 84 TYR A N 1
ATOM 579 C CA . TYR A 1 84 ? 8.784 -12.249 -10.406 1.00 85.69 84 TYR A CA 1
ATOM 580 C C . TYR A 1 84 ? 9.263 -10.900 -10.953 1.00 85.69 84 TYR A C 1
ATOM 582 O O . TYR A 1 84 ? 8.984 -10.569 -12.103 1.00 85.69 84 TYR A O 1
ATOM 590 N N . ALA A 1 85 ? 10.025 -10.138 -10.167 1.00 86.25 85 ALA A N 1
ATOM 591 C CA . ALA A 1 85 ? 10.609 -8.875 -10.601 1.00 86.25 85 ALA A CA 1
ATOM 592 C C . ALA A 1 85 ? 11.583 -9.083 -11.770 1.00 86.25 85 ALA A C 1
ATOM 594 O O . ALA A 1 85 ? 11.528 -8.339 -12.746 1.00 86.25 85 ALA A O 1
ATOM 595 N N . ALA A 1 86 ? 12.414 -10.130 -11.721 1.00 88.00 86 ALA A N 1
ATOM 596 C CA . ALA A 1 86 ? 13.295 -10.474 -12.834 1.00 88.00 86 ALA A CA 1
ATOM 597 C C . ALA A 1 86 ? 12.503 -10.839 -14.102 1.00 88.00 86 ALA A C 1
ATOM 599 O O . ALA A 1 86 ? 12.821 -10.341 -15.180 1.00 88.00 86 ALA A O 1
ATOM 600 N N . SER A 1 87 ? 11.433 -11.638 -13.987 1.00 86.62 87 SER A N 1
ATOM 601 C CA . SER A 1 87 ? 10.572 -11.934 -15.142 1.00 86.62 87 SER A CA 1
ATOM 602 C C . SER A 1 87 ? 9.844 -10.697 -15.674 1.00 86.62 87 SER A C 1
ATOM 604 O O . SER A 1 87 ? 9.738 -10.536 -16.885 1.00 86.62 87 SER A O 1
ATOM 606 N N . ALA A 1 88 ? 9.406 -9.792 -14.795 1.00 86.12 88 ALA A N 1
ATOM 607 C CA . ALA A 1 88 ? 8.740 -8.547 -15.172 1.00 86.12 88 ALA A CA 1
ATOM 608 C C . ALA A 1 88 ? 9.683 -7.579 -15.907 1.00 86.12 88 ALA A C 1
ATOM 610 O O . ALA A 1 88 ? 9.252 -6.895 -16.830 1.00 86.12 88 ALA A O 1
ATOM 611 N N . MET A 1 89 ? 10.969 -7.546 -15.539 1.00 87.38 89 MET A N 1
ATOM 612 C CA . MET A 1 89 ? 11.996 -6.780 -16.260 1.00 87.38 89 MET A CA 1
ATOM 613 C C . MET A 1 89 ? 12.316 -7.359 -17.640 1.00 87.38 89 MET A C 1
ATOM 615 O O . MET A 1 89 ? 12.732 -6.630 -18.528 1.00 87.38 89 MET A O 1
ATOM 619 N N . ILE A 1 90 ? 12.169 -8.669 -17.834 1.00 87.75 90 ILE A N 1
ATOM 620 C CA . ILE A 1 90 ? 12.360 -9.272 -19.159 1.00 87.75 90 ILE A CA 1
ATOM 621 C C . ILE A 1 90 ? 11.119 -9.009 -20.017 1.00 87.75 90 ILE A C 1
ATOM 623 O O . ILE A 1 90 ? 11.244 -8.503 -21.129 1.00 87.75 90 ILE A O 1
ATOM 627 N N . GLY A 1 91 ? 9.926 -9.270 -19.475 1.00 84.88 91 GLY A N 1
ATOM 628 C CA . GLY A 1 91 ? 8.654 -9.027 -20.162 1.00 84.88 91 GLY A CA 1
ATOM 629 C C . GLY A 1 91 ? 8.368 -7.549 -20.438 1.00 84.88 91 GLY A C 1
ATOM 630 O O . GLY A 1 91 ? 7.575 -7.235 -21.319 1.00 84.88 91 GLY A O 1
ATOM 631 N N . SER A 1 92 ? 9.042 -6.614 -19.758 1.00 86.75 92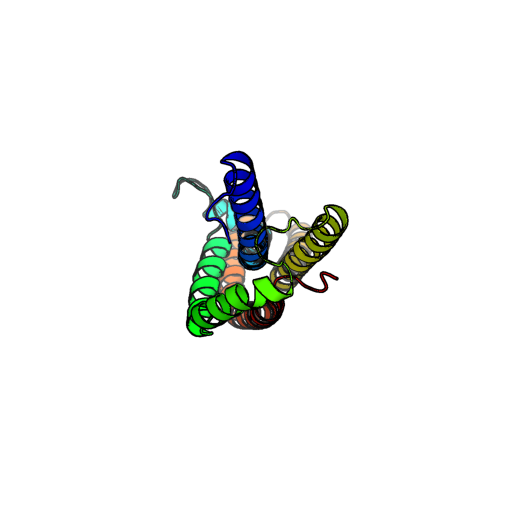 SER A N 1
ATOM 632 C CA . SER A 1 92 ? 8.905 -5.190 -20.074 1.00 86.75 92 SER A CA 1
ATOM 633 C C . SER A 1 92 ? 9.320 -4.845 -21.490 1.00 86.75 92 SER A C 1
ATOM 635 O O . SER A 1 92 ? 8.788 -3.891 -22.043 1.00 86.75 92 SER A O 1
ATOM 637 N N . TYR A 1 93 ? 10.238 -5.612 -22.079 1.00 86.75 93 TYR A N 1
ATOM 638 C CA . TYR A 1 93 ? 10.687 -5.381 -23.447 1.00 86.75 93 TYR A CA 1
ATOM 639 C C . TYR A 1 93 ? 9.652 -5.787 -24.502 1.00 86.75 93 TYR A C 1
ATOM 641 O O . TYR A 1 93 ? 9.746 -5.308 -25.631 1.00 86.75 93 TYR A O 1
ATOM 649 N N . ASP A 1 94 ? 8.655 -6.601 -24.135 1.00 85.19 94 ASP A N 1
ATOM 650 C CA . ASP A 1 94 ? 7.519 -6.906 -25.010 1.00 85.19 94 ASP A CA 1
ATOM 651 C C . ASP A 1 94 ? 6.539 -5.722 -25.070 1.00 85.19 94 ASP A C 1
ATOM 653 O O . ASP A 1 94 ? 6.010 -5.415 -26.134 1.00 85.19 94 ASP A O 1
ATOM 657 N N . ALA A 1 95 ? 6.331 -5.028 -23.942 1.00 81.44 95 ALA A N 1
ATOM 658 C CA . ALA A 1 95 ? 5.435 -3.869 -23.843 1.00 81.44 95 ALA A CA 1
ATOM 659 C C . ALA A 1 95 ? 6.104 -2.540 -24.248 1.00 81.44 95 ALA A C 1
ATOM 661 O O . ALA A 1 95 ? 5.469 -1.654 -24.810 1.00 81.44 95 ALA A O 1
ATOM 662 N N . LEU A 1 96 ? 7.392 -2.381 -23.943 1.00 85.44 96 LEU A N 1
ATOM 663 C CA . LEU A 1 96 ? 8.191 -1.181 -24.191 1.00 85.44 96 LEU A CA 1
ATOM 664 C C . LEU A 1 96 ? 9.531 -1.596 -24.815 1.00 85.44 96 LEU A C 1
ATOM 666 O O . LEU A 1 96 ? 10.500 -1.857 -24.096 1.00 85.44 96 LEU A O 1
ATOM 670 N N . PRO A 1 97 ? 9.603 -1.672 -26.158 1.00 85.12 97 PRO A N 1
ATOM 671 C CA . PRO A 1 97 ? 10.824 -2.045 -26.856 1.00 85.12 97 PRO A CA 1
ATOM 672 C C . PRO A 1 97 ? 11.997 -1.112 -26.533 1.00 85.12 97 PRO A C 1
ATOM 674 O O . PRO A 1 97 ? 11.826 0.087 -26.298 1.00 85.12 97 PRO A O 1
ATOM 677 N N . PHE A 1 98 ? 13.211 -1.660 -26.591 1.00 85.88 98 PHE A N 1
ATOM 678 C CA . PHE A 1 98 ? 14.438 -0.953 -26.221 1.00 85.88 98 PHE A CA 1
ATOM 679 C C . PHE A 1 98 ? 14.576 0.417 -26.905 1.00 85.88 98 PHE A C 1
ATOM 681 O O . PHE A 1 98 ? 14.519 0.527 -28.135 1.00 85.88 98 PHE A O 1
ATOM 688 N N . GLY A 1 99 ? 14.815 1.457 -26.102 1.00 82.06 99 GLY A N 1
ATOM 689 C CA . GLY A 1 99 ? 15.040 2.821 -26.590 1.00 82.06 99 GLY A CA 1
ATOM 690 C C . GLY A 1 99 ? 13.803 3.530 -27.157 1.00 82.06 99 GLY A C 1
ATOM 691 O O . GLY A 1 99 ? 13.948 4.606 -27.744 1.00 82.06 99 GLY A O 1
ATOM 692 N N . THR A 1 100 ? 12.604 2.962 -26.992 1.00 83.38 100 THR A N 1
ATOM 693 C CA . THR A 1 100 ? 11.344 3.605 -27.387 1.00 83.38 100 THR A CA 1
ATOM 694 C C . THR A 1 100 ? 10.696 4.309 -26.198 1.00 83.38 100 THR A C 1
ATOM 696 O O . THR A 1 100 ? 10.667 3.792 -25.083 1.00 83.38 100 THR A O 1
ATOM 699 N N . PHE A 1 101 ? 10.196 5.526 -26.419 1.00 83.75 101 PHE A N 1
ATOM 700 C CA . PHE A 1 101 ? 9.421 6.231 -25.402 1.00 83.75 101 PHE A CA 1
ATOM 701 C C . PHE A 1 101 ? 7.956 5.791 -25.459 1.00 83.75 101 PHE A C 1
ATOM 703 O O . PHE A 1 101 ? 7.407 5.703 -26.561 1.00 83.75 101 PHE A O 1
ATOM 710 N N . PRO A 1 102 ? 7.294 5.598 -24.304 1.00 82.12 102 PRO A N 1
ATOM 711 C CA . PRO A 1 102 ? 5.850 5.424 -24.280 1.00 82.12 102 PRO A CA 1
ATOM 712 C C . PRO A 1 102 ? 5.163 6.676 -24.831 1.00 82.12 102 PRO A C 1
ATOM 714 O O . PRO A 1 102 ? 5.591 7.807 -24.565 1.00 82.12 102 PRO A O 1
ATOM 717 N N . LEU A 1 103 ? 4.064 6.486 -25.561 1.00 84.19 103 LEU A N 1
ATOM 718 C CA . LEU A 1 103 ? 3.190 7.593 -25.931 1.00 84.19 103 LEU A CA 1
ATOM 719 C C . LEU A 1 103 ? 2.627 8.228 -24.653 1.00 84.19 103 LEU A C 1
ATOM 721 O O . LEU A 1 103 ? 2.160 7.541 -23.745 1.00 84.19 103 LEU A O 1
ATOM 725 N N . GLY A 1 104 ? 2.664 9.561 -24.573 1.00 82.88 104 GLY A N 1
ATOM 726 C CA . GLY A 1 104 ? 2.259 10.282 -23.362 1.00 82.88 104 GLY A CA 1
ATOM 727 C C . GLY A 1 104 ? 0.805 10.026 -22.944 1.00 82.88 104 GLY A C 1
ATOM 728 O O . GLY A 1 104 ? 0.515 10.023 -21.751 1.00 82.88 104 GLY A O 1
ATOM 729 N N . GLY A 1 105 ? -0.088 9.773 -23.911 1.00 85.75 105 GLY A N 1
ATOM 730 C CA . GLY A 1 105 ? -1.486 9.409 -23.655 1.00 85.75 105 GLY A CA 1
ATOM 731 C C . GLY A 1 105 ? -1.614 8.064 -22.941 1.00 85.75 105 GLY A C 1
ATOM 732 O O . GLY A 1 105 ? -2.209 8.000 -21.869 1.00 85.75 105 GLY A O 1
ATOM 733 N N . ASP A 1 106 ? -0.969 7.024 -23.471 1.00 86.00 106 ASP A N 1
ATOM 734 C CA . ASP A 1 106 ? -1.001 5.675 -22.891 1.00 86.00 106 ASP A CA 1
ATOM 735 C C . ASP A 1 106 ? -0.396 5.658 -21.484 1.00 86.00 106 ASP A C 1
ATOM 737 O O . ASP A 1 106 ? -0.930 5.025 -20.571 1.00 86.00 106 ASP A O 1
ATOM 741 N N . LEU A 1 107 ? 0.682 6.424 -21.280 1.00 87.56 107 LEU A N 1
ATOM 742 C CA . LEU A 1 107 ? 1.317 6.560 -19.974 1.00 87.56 107 LEU A CA 1
ATOM 743 C C . LEU A 1 107 ? 0.411 7.254 -18.947 1.00 87.56 107 LEU A C 1
ATOM 745 O O . LEU A 1 107 ? 0.359 6.836 -17.787 1.00 87.56 107 LEU A O 1
ATOM 749 N N . ALA A 1 108 ? -0.296 8.310 -19.356 1.00 90.25 108 ALA A N 1
ATOM 750 C CA . ALA A 1 108 ? -1.234 9.019 -18.491 1.00 90.25 108 ALA A CA 1
ATOM 751 C C . ALA A 1 108 ? -2.414 8.118 -18.102 1.00 90.25 108 ALA A C 1
ATOM 753 O O . ALA A 1 108 ? -2.740 7.998 -16.918 1.00 90.25 108 ALA A O 1
ATOM 754 N N . ASP A 1 109 ? -2.996 7.428 -19.078 1.00 90.50 109 ASP A N 1
ATOM 755 C CA . ASP A 1 109 ? -4.104 6.495 -18.889 1.00 90.50 109 ASP A CA 1
ATOM 756 C C . ASP A 1 109 ? -3.724 5.322 -17.980 1.00 90.50 109 ASP A C 1
ATOM 758 O O . ASP A 1 109 ? -4.458 4.971 -17.046 1.00 90.50 109 ASP A O 1
ATOM 762 N N . TRP A 1 110 ? -2.547 4.737 -18.210 1.00 90.31 110 TRP A N 1
ATOM 763 C CA . TRP A 1 110 ? -1.969 3.732 -17.326 1.00 90.31 110 TRP A CA 1
ATOM 764 C C . TRP A 1 110 ? -1.796 4.270 -15.904 1.00 90.31 110 TRP A C 1
ATOM 766 O O . TRP A 1 110 ? -2.238 3.632 -14.944 1.00 90.31 110 TRP A O 1
ATOM 776 N N . GLY A 1 111 ? -1.201 5.458 -15.767 1.00 91.38 111 GLY A N 1
ATOM 777 C CA . GLY A 1 111 ? -0.928 6.087 -14.479 1.00 91.38 111 GLY A CA 1
ATOM 778 C C . GLY A 1 111 ? -2.202 6.318 -13.671 1.00 91.38 111 GLY A C 1
ATOM 779 O O . GLY A 1 111 ? -2.266 5.925 -12.505 1.00 91.38 111 GLY A O 1
ATOM 780 N N . VAL A 1 112 ? -3.248 6.868 -14.294 1.00 93.44 112 VAL A N 1
ATOM 781 C CA . VAL A 1 112 ? -4.555 7.088 -13.651 1.00 93.44 112 VAL A CA 1
ATOM 782 C C . VAL A 1 112 ? -5.161 5.767 -13.178 1.00 93.44 112 VAL A C 1
ATOM 784 O O . VAL A 1 112 ? -5.581 5.668 -12.021 1.00 93.44 112 VAL A O 1
ATOM 787 N N . ARG A 1 113 ? -5.160 4.726 -14.022 1.00 91.88 113 ARG A N 1
ATOM 788 C CA . ARG A 1 113 ? -5.674 3.399 -13.640 1.00 91.88 113 ARG A CA 1
ATOM 789 C C . ARG A 1 113 ? -4.878 2.790 -12.487 1.00 91.88 113 ARG A C 1
ATOM 791 O O . ARG A 1 113 ? -5.473 2.251 -11.551 1.00 91.88 113 ARG A O 1
ATOM 798 N N . ARG A 1 114 ? -3.545 2.883 -12.523 1.00 92.31 114 ARG A N 1
ATOM 799 C CA . ARG A 1 114 ? -2.669 2.262 -11.520 1.00 92.31 114 ARG A CA 1
ATOM 800 C C . ARG A 1 114 ? -2.750 2.969 -10.172 1.00 92.31 114 ARG A C 1
ATOM 802 O O . ARG A 1 114 ? -2.897 2.305 -9.146 1.00 92.31 114 ARG A O 1
ATOM 809 N N . VAL A 1 115 ? -2.721 4.300 -10.173 1.00 94.62 115 VAL A N 1
ATOM 810 C CA . VAL A 1 115 ? -2.893 5.115 -8.963 1.00 94.62 115 VAL A CA 1
ATOM 811 C C . VAL A 1 115 ? -4.294 4.918 -8.382 1.00 94.62 115 VAL A C 1
ATOM 813 O O . VAL A 1 115 ? -4.425 4.673 -7.183 1.00 94.62 115 VAL A O 1
ATOM 816 N N . GLY A 1 116 ? -5.334 4.936 -9.223 1.00 94.94 116 GLY A N 1
ATOM 817 C CA . GLY A 1 116 ? -6.712 4.679 -8.801 1.00 94.94 116 GLY A CA 1
ATOM 818 C C . GLY A 1 116 ? -6.891 3.292 -8.176 1.00 94.94 116 GLY A C 1
ATOM 819 O O . GLY A 1 116 ? -7.488 3.171 -7.107 1.00 94.94 116 GLY A O 1
ATOM 820 N N . GLY A 1 117 ? -6.315 2.250 -8.784 1.00 93.50 117 GLY A N 1
ATOM 821 C CA . GLY A 1 117 ? -6.351 0.884 -8.251 1.00 93.50 117 GLY A CA 1
ATOM 822 C C . GLY A 1 117 ? -5.608 0.728 -6.920 1.00 93.50 117 GLY A C 1
ATOM 823 O O . GLY A 1 117 ? -6.106 0.067 -6.003 1.00 93.50 117 GLY A O 1
ATOM 824 N N . ALA A 1 118 ? -4.449 1.376 -6.774 1.00 95.12 118 ALA A N 1
ATOM 825 C CA . ALA A 1 118 ? -3.700 1.386 -5.519 1.00 95.12 118 ALA A CA 1
ATOM 826 C C . ALA A 1 118 ? -4.472 2.107 -4.403 1.00 95.12 118 ALA A C 1
ATOM 828 O O . ALA A 1 118 ? -4.571 1.590 -3.290 1.00 95.12 118 ALA A O 1
ATOM 829 N N . PHE A 1 119 ? -5.087 3.252 -4.711 1.00 95.69 119 PHE A N 1
ATOM 830 C CA . PHE A 1 119 ? -5.910 3.990 -3.755 1.00 95.69 119 PHE A CA 1
ATOM 831 C C . PHE A 1 119 ? -7.168 3.208 -3.358 1.00 95.69 119 PHE A C 1
ATOM 833 O O . PHE A 1 119 ? -7.476 3.093 -2.174 1.00 95.69 119 PHE A O 1
ATOM 840 N N . ALA A 1 120 ? -7.856 2.589 -4.321 1.00 96.06 120 ALA A N 1
ATOM 841 C CA . ALA A 1 120 ? -8.995 1.716 -4.045 1.00 96.06 120 ALA A CA 1
ATOM 842 C C . ALA A 1 120 ? -8.603 0.543 -3.130 1.00 96.06 120 ALA A C 1
ATOM 844 O O . ALA A 1 120 ? -9.326 0.226 -2.187 1.00 96.06 120 ALA A O 1
ATOM 845 N N . THR A 1 121 ? -7.429 -0.054 -3.360 1.00 96.56 121 THR A N 1
ATOM 846 C CA . THR A 1 121 ? -6.877 -1.099 -2.486 1.00 96.56 121 THR A CA 1
ATOM 847 C C . THR A 1 121 ? -6.609 -0.557 -1.083 1.00 96.56 121 THR A C 1
ATOM 849 O O . THR A 1 121 ? -7.006 -1.187 -0.107 1.00 96.56 121 THR A O 1
ATOM 852 N N . ALA A 1 122 ? -6.009 0.629 -0.961 1.00 96.56 122 ALA A N 1
ATOM 853 C CA . ALA A 1 122 ? -5.753 1.264 0.331 1.00 96.56 122 ALA A CA 1
ATOM 854 C C . ALA A 1 122 ? -7.043 1.489 1.136 1.00 96.56 122 ALA A C 1
ATOM 856 O O . ALA A 1 122 ? -7.118 1.128 2.310 1.00 96.56 122 ALA A O 1
ATOM 857 N N . ILE A 1 123 ? -8.082 2.033 0.495 1.00 95.31 123 ILE A N 1
ATOM 858 C CA . ILE A 1 123 ? -9.383 2.275 1.131 1.00 95.31 123 ILE A CA 1
ATOM 859 C C . ILE A 1 123 ? -10.067 0.958 1.511 1.00 95.31 123 ILE A C 1
ATOM 861 O O . ILE A 1 123 ? -10.598 0.849 2.615 1.00 95.31 123 ILE A O 1
ATOM 865 N N . ALA A 1 124 ? -10.016 -0.061 0.649 1.00 96.00 124 ALA A N 1
ATOM 866 C CA . ALA A 1 124 ? -10.573 -1.378 0.954 1.00 96.00 124 ALA A CA 1
ATOM 867 C C . ALA A 1 124 ? -9.893 -2.027 2.172 1.00 96.00 124 ALA A C 1
ATOM 869 O O . ALA A 1 124 ? -10.571 -2.604 3.021 1.00 96.00 124 ALA A O 1
ATOM 870 N N . LEU A 1 125 ? -8.569 -1.892 2.292 1.00 96.25 125 LEU A N 1
ATOM 871 C CA . LEU A 1 125 ? -7.810 -2.373 3.449 1.00 96.25 125 LEU A CA 1
ATOM 872 C C . LEU A 1 125 ? -8.108 -1.560 4.723 1.00 96.25 125 LEU A C 1
ATOM 874 O O . LEU A 1 125 ? -8.136 -2.118 5.817 1.00 96.25 125 LEU A O 1
ATOM 878 N N . ALA A 1 126 ? -8.360 -0.254 4.601 1.00 94.81 126 ALA A N 1
ATOM 879 C CA . ALA A 1 126 ? -8.704 0.608 5.734 1.00 94.81 126 ALA A CA 1
ATOM 880 C C . ALA A 1 126 ? -10.165 0.464 6.203 1.00 94.81 126 ALA A C 1
ATOM 882 O O . ALA A 1 126 ? -10.472 0.768 7.359 1.00 94.81 126 ALA A O 1
ATOM 883 N N . ALA A 1 127 ? -11.061 -0.009 5.332 1.00 94.00 127 ALA A N 1
ATOM 884 C CA . ALA A 1 127 ? -12.499 -0.119 5.569 1.00 94.00 127 ALA A CA 1
ATOM 885 C C . ALA A 1 127 ? -12.902 -0.702 6.940 1.00 94.00 127 ALA A C 1
ATOM 887 O O . ALA A 1 127 ? -13.715 -0.062 7.613 1.00 94.00 127 ALA A O 1
ATOM 888 N N . PRO A 1 128 ? -12.359 -1.847 7.414 1.00 92.19 128 PRO A N 1
ATOM 889 C CA . PRO A 1 128 ? -12.750 -2.391 8.713 1.00 92.19 128 PRO A CA 1
ATOM 890 C C . PRO A 1 128 ? -12.503 -1.399 9.856 1.00 92.19 128 PRO A C 1
ATOM 892 O O . PRO A 1 128 ? -13.390 -1.204 10.686 1.00 92.19 128 PRO A O 1
ATOM 895 N N . PHE A 1 129 ? -11.350 -0.720 9.870 1.00 91.81 129 PHE A N 1
ATOM 896 C CA . PHE A 1 129 ? -10.986 0.253 10.907 1.00 91.81 129 PHE A CA 1
ATOM 897 C C . PHE A 1 129 ? -11.896 1.477 10.895 1.00 91.81 129 PHE A C 1
ATOM 899 O O . PHE A 1 129 ? -12.327 1.927 11.955 1.00 91.81 129 PHE A O 1
ATOM 906 N N . VAL A 1 130 ? -12.227 1.983 9.706 1.00 92.75 130 VAL A N 1
ATOM 907 C CA . VAL A 1 130 ? -13.130 3.132 9.552 1.00 92.75 130 VAL A CA 1
ATOM 908 C C . VAL A 1 130 ? -14.526 2.793 10.076 1.00 92.75 130 VAL A C 1
ATOM 910 O O . VAL A 1 130 ? -15.109 3.577 10.824 1.00 92.75 130 VAL A O 1
ATOM 913 N N . VAL A 1 131 ? -15.052 1.610 9.744 1.00 92.69 131 VAL A N 1
ATOM 914 C CA . VAL A 1 131 ? -16.371 1.158 10.217 1.00 92.69 131 VAL A CA 1
ATOM 915 C C . VAL A 1 131 ? -16.386 0.990 11.737 1.00 92.69 131 VAL A C 1
ATOM 917 O O . VAL A 1 131 ? -17.323 1.450 12.393 1.00 92.69 131 VAL A O 1
ATOM 920 N N . ALA A 1 132 ? -15.348 0.384 12.319 1.00 89.38 132 ALA A N 1
ATOM 921 C CA . ALA A 1 132 ? -15.260 0.235 13.770 1.00 89.38 132 ALA A CA 1
ATOM 922 C C . ALA A 1 132 ? -15.131 1.585 14.484 1.00 89.38 132 ALA A C 1
ATOM 924 O O . ALA A 1 132 ? -15.804 1.810 15.488 1.00 89.38 132 ALA A O 1
ATOM 925 N N . ALA A 1 133 ? -14.324 2.503 13.949 1.00 88.00 133 ALA A N 1
ATOM 926 C CA . ALA A 1 133 ? -14.196 3.850 14.487 1.00 88.00 133 ALA A CA 1
ATOM 927 C C . ALA A 1 133 ? -15.515 4.620 14.406 1.00 88.00 133 ALA A C 1
ATOM 929 O O . ALA A 1 133 ? -15.896 5.289 15.366 1.00 88.00 133 ALA A O 1
ATOM 930 N N . PHE A 1 134 ? -16.248 4.500 13.300 1.00 90.31 134 PHE A N 1
ATOM 931 C CA . PHE A 1 134 ? -17.572 5.096 13.168 1.00 90.31 134 PHE A CA 1
ATOM 932 C C . PHE A 1 134 ? -18.540 4.546 14.225 1.00 90.31 134 PHE A C 1
ATOM 934 O O . PHE A 1 134 ? -19.146 5.323 14.963 1.00 90.31 134 PHE A O 1
ATOM 941 N N . ALA A 1 135 ? -18.627 3.219 14.367 1.00 90.19 135 ALA A N 1
ATOM 942 C CA . ALA A 1 135 ? -19.469 2.579 15.378 1.00 90.19 135 ALA A CA 1
ATOM 943 C C . ALA A 1 135 ? -19.092 3.013 16.806 1.00 90.19 135 ALA A C 1
ATOM 945 O O . ALA A 1 135 ? -19.968 3.324 17.614 1.00 90.19 135 ALA A O 1
ATOM 946 N N . TYR A 1 136 ? -17.793 3.098 17.098 1.00 85.06 136 TYR A N 1
ATOM 947 C CA . TYR A 1 136 ? -17.278 3.555 18.385 1.00 85.06 136 TYR A CA 1
ATOM 948 C C . TYR A 1 136 ? -17.650 5.016 18.677 1.00 85.06 136 TYR A C 1
ATOM 950 O O . TYR A 1 136 ? -18.146 5.314 19.763 1.00 85.06 136 TYR A O 1
ATOM 958 N N . ASN A 1 137 ? -17.480 5.922 17.709 1.00 85.56 137 ASN A N 1
ATOM 959 C CA . ASN A 1 137 ? -17.839 7.335 17.867 1.00 85.56 137 ASN A CA 1
ATOM 960 C C . ASN A 1 137 ? -19.348 7.527 18.078 1.00 85.56 137 ASN A C 1
ATOM 962 O O . ASN A 1 137 ? -19.756 8.335 18.913 1.00 85.56 137 ASN A O 1
ATOM 966 N N . VAL A 1 138 ? -20.183 6.754 17.377 1.00 89.12 138 VAL A N 1
ATOM 967 C CA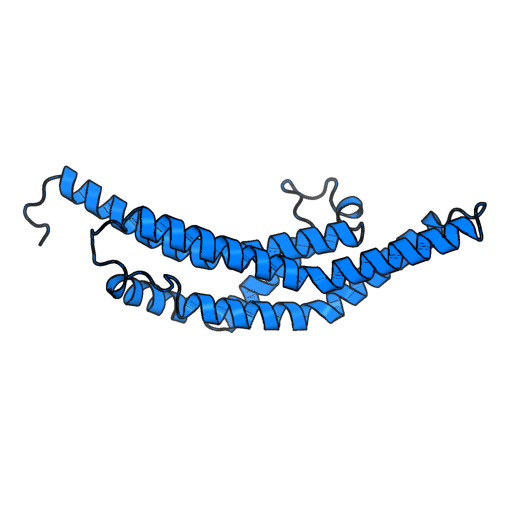 . VAL A 1 138 ? -21.641 6.765 17.580 1.00 89.12 138 VAL A CA 1
ATOM 968 C C . VAL A 1 138 ? -22.002 6.271 18.985 1.00 89.12 138 VAL A C 1
ATOM 970 O O . VAL A 1 138 ? -22.801 6.911 19.673 1.00 89.12 138 VAL A O 1
ATOM 973 N N . ALA A 1 139 ? -21.386 5.176 19.443 1.00 86.31 139 ALA A N 1
ATOM 974 C CA . ALA A 1 139 ? -21.599 4.648 20.790 1.00 86.31 139 ALA A CA 1
ATOM 975 C C . ALA A 1 139 ? -21.176 5.657 21.871 1.00 86.31 139 ALA A C 1
ATOM 977 O O . ALA A 1 139 ? -21.947 5.934 22.790 1.00 86.31 139 ALA A O 1
ATOM 978 N N . LEU A 1 140 ? -19.998 6.271 21.726 1.00 83.44 140 LEU A N 1
ATOM 979 C CA . LEU A 1 140 ? -19.527 7.341 22.608 1.00 83.44 140 LEU A CA 1
ATOM 980 C C . LEU A 1 140 ? -20.486 8.532 22.643 1.00 83.44 140 LEU A C 1
ATOM 982 O O . LEU A 1 140 ? -20.775 9.048 23.720 1.00 83.44 140 LEU A O 1
ATOM 986 N N . GLY A 1 141 ? -21.001 8.959 21.488 1.00 84.12 141 GLY A N 1
ATOM 987 C CA . GLY A 1 141 ? -21.969 10.052 21.404 1.00 84.12 141 GLY A CA 1
ATOM 988 C C . GLY A 1 141 ? -23.248 9.761 22.193 1.00 84.12 141 GLY A C 1
ATOM 989 O O . GLY A 1 141 ? -23.738 10.625 22.924 1.00 84.12 141 GLY A O 1
ATOM 990 N N . ALA A 1 142 ? -23.757 8.529 22.111 1.00 87.56 142 ALA A N 1
ATOM 991 C CA . ALA A 1 142 ? -24.910 8.094 22.896 1.00 87.56 142 ALA A CA 1
ATOM 992 C C . ALA A 1 142 ? -24.608 8.051 24.407 1.00 87.56 142 ALA A C 1
ATOM 994 O O . ALA A 1 142 ? -25.419 8.527 25.204 1.00 87.56 142 ALA A O 1
ATOM 995 N N . ILE A 1 143 ? -23.433 7.544 24.802 1.00 84.19 143 ILE A N 1
ATOM 996 C CA . ILE A 1 143 ? -23.002 7.484 26.210 1.00 84.19 143 ILE A CA 1
ATOM 997 C C . ILE A 1 143 ? -22.837 8.894 26.791 1.00 84.19 143 ILE A C 1
ATOM 999 O O . ILE A 1 143 ? -23.363 9.171 27.867 1.00 84.19 143 ILE A O 1
ATOM 1003 N N . ASN A 1 144 ? -22.186 9.806 26.063 1.00 83.62 144 ASN A N 1
ATOM 1004 C CA . ASN A 1 144 ? -22.002 11.200 26.481 1.00 83.62 144 ASN A CA 1
ATOM 1005 C C . ASN A 1 144 ? -23.340 11.915 26.707 1.00 83.62 144 ASN A C 1
ATOM 1007 O O . ASN A 1 144 ? -23.456 12.740 27.611 1.00 83.62 144 ASN A O 1
ATOM 1011 N N . ARG A 1 145 ? -24.370 11.583 25.916 1.00 85.56 145 ARG A N 1
ATOM 1012 C CA . ARG A 1 145 ? -25.725 12.107 26.122 1.00 85.56 145 ARG A CA 1
ATOM 1013 C C . ARG A 1 145 ? -26.388 11.534 27.379 1.00 85.56 145 ARG A C 1
ATOM 1015 O O . ARG A 1 145 ? -27.128 12.255 28.041 1.00 85.56 145 ARG A O 1
ATOM 1022 N N . ALA A 1 146 ? -26.155 10.259 27.691 1.00 82.69 146 ALA A N 1
ATOM 1023 C CA . ALA A 1 146 ? -26.765 9.576 28.833 1.00 82.69 146 ALA A CA 1
ATOM 1024 C C . ALA A 1 146 ? -26.091 9.910 30.175 1.00 82.69 146 ALA A C 1
ATOM 1026 O O . ALA A 1 146 ? -26.769 9.979 31.199 1.00 82.69 146 ALA A O 1
ATOM 1027 N N . MET A 1 147 ? -24.772 10.123 30.183 1.00 79.06 147 MET A N 1
ATOM 1028 C CA . MET A 1 147 ? -23.984 10.412 31.388 1.00 79.06 147 MET A CA 1
ATOM 1029 C C . MET A 1 147 ? -23.047 11.614 31.165 1.00 79.06 147 MET A C 1
ATOM 1031 O O . MET A 1 147 ? -21.833 11.436 31.075 1.00 79.06 147 MET A O 1
ATOM 1035 N N . PRO A 1 148 ? -23.575 12.855 31.124 1.00 72.75 148 PRO A N 1
ATOM 1036 C CA . PRO A 1 148 ? -22.792 14.052 30.785 1.00 72.75 148 PRO A CA 1
ATOM 1037 C C . PRO A 1 148 ? -21.721 14.421 31.822 1.00 72.75 148 PRO A C 1
ATOM 1039 O O . PRO A 1 148 ? -20.808 15.184 31.528 1.00 72.75 148 PRO A O 1
ATOM 1042 N N . GLN A 1 149 ? -21.870 13.928 33.057 1.00 69.94 149 GLN A N 1
ATOM 1043 C CA . GLN A 1 149 ? -21.022 14.287 34.200 1.00 69.94 149 GLN A CA 1
ATOM 1044 C C . GLN A 1 149 ? -19.820 13.354 34.392 1.00 69.94 149 GLN A C 1
ATOM 1046 O O . GLN A 1 149 ? -18.891 13.705 35.117 1.00 69.94 149 GLN A O 1
ATOM 1051 N N . LEU A 1 150 ? -19.811 12.176 33.758 1.00 67.19 150 LEU A N 1
ATOM 1052 C CA . LEU A 1 150 ? -18.633 11.314 33.747 1.00 67.19 150 LEU A CA 1
ATOM 1053 C C . LEU A 1 150 ? -17.722 11.759 32.606 1.00 67.19 150 LEU A C 1
ATOM 1055 O O . LEU A 1 150 ? -18.158 11.882 31.466 1.00 67.19 150 LEU A O 1
ATOM 1059 N N . MET A 1 151 ? -16.436 11.958 32.890 1.00 65.12 151 MET A N 1
ATOM 1060 C CA . MET A 1 151 ? -15.423 12.123 31.849 1.00 65.12 151 MET A CA 1
ATOM 1061 C C . MET A 1 151 ? -15.227 10.778 31.138 1.00 65.12 151 MET A C 1
ATOM 1063 O O . MET A 1 151 ? -14.277 10.046 31.414 1.00 65.12 151 MET A O 1
ATOM 1067 N N . VAL A 1 152 ? -16.138 10.442 30.218 1.00 63.56 152 VAL A N 1
ATOM 1068 C CA . VAL A 1 152 ? -16.130 9.205 29.411 1.00 63.56 152 VAL A CA 1
ATOM 1069 C C . VAL A 1 152 ? -14.796 9.027 28.670 1.00 63.56 152 VAL A C 1
ATOM 1071 O O . VAL A 1 152 ? -14.387 7.907 28.379 1.00 63.56 152 VAL A O 1
ATOM 1074 N N . ALA A 1 153 ? -14.052 10.118 28.470 1.00 64.25 153 ALA A N 1
ATOM 1075 C CA . ALA A 1 153 ? -12.678 10.121 27.982 1.00 64.25 153 ALA A CA 1
ATOM 1076 C C . ALA A 1 153 ? -11.721 9.213 28.787 1.00 64.25 153 ALA A C 1
ATOM 1078 O O . ALA A 1 153 ? -10.882 8.546 28.183 1.00 64.25 153 ALA A O 1
ATOM 1079 N N . PHE A 1 154 ? -11.858 9.124 30.117 1.00 64.88 154 PHE A N 1
ATOM 1080 C CA . PHE A 1 154 ? -10.933 8.343 30.953 1.00 64.88 154 PHE A CA 1
ATOM 1081 C C . PHE A 1 154 ? -11.146 6.827 30.871 1.00 64.88 154 PHE A C 1
ATOM 1083 O O . PHE A 1 154 ? -10.194 6.074 31.054 1.00 64.88 154 PHE A O 1
ATOM 1090 N N . VAL A 1 155 ? -12.360 6.369 30.554 1.00 70.06 155 VAL A N 1
ATOM 1091 C CA . VAL A 1 155 ? -12.645 4.942 30.297 1.00 70.06 155 VAL A CA 1
ATOM 1092 C C . VAL A 1 155 ? -12.506 4.620 28.805 1.00 70.06 155 VAL A C 1
ATOM 1094 O O . VAL A 1 155 ? -12.041 3.541 28.437 1.00 70.06 155 VAL A O 1
ATOM 1097 N N . GLY A 1 156 ? -12.855 5.571 27.938 1.00 71.12 156 GLY A N 1
ATOM 1098 C CA . GLY A 1 156 ? -12.806 5.418 26.488 1.00 71.12 156 GLY A CA 1
ATOM 1099 C C . GLY A 1 156 ? -11.388 5.305 25.931 1.00 71.12 156 GLY A C 1
ATOM 1100 O O . GLY A 1 156 ? -11.158 4.483 25.050 1.00 71.12 156 GLY A O 1
ATOM 1101 N N . ALA A 1 157 ? -10.418 6.067 26.451 1.00 73.38 157 ALA A N 1
ATOM 1102 C CA . ALA A 1 157 ? -9.052 6.053 25.915 1.00 73.38 157 ALA A CA 1
ATOM 1103 C C . ALA A 1 157 ? -8.318 4.698 26.096 1.00 73.38 157 ALA A C 1
ATOM 1105 O O . ALA A 1 157 ? -7.748 4.197 25.119 1.00 73.38 157 ALA A O 1
ATOM 1106 N N . PRO A 1 158 ? -8.362 4.030 27.268 1.00 77.88 158 PRO A N 1
ATOM 1107 C CA . PRO A 1 158 ? -7.823 2.674 27.400 1.00 77.88 158 PRO A CA 1
ATOM 1108 C C . PRO A 1 158 ? -8.595 1.644 26.565 1.00 77.88 158 PRO A C 1
ATOM 1110 O O . PRO A 1 158 ? -7.986 0.783 25.928 1.00 77.88 158 PRO A O 1
ATOM 1113 N N . ALA A 1 159 ? -9.929 1.748 26.529 1.00 80.62 159 ALA A N 1
ATOM 1114 C CA . ALA A 1 159 ? -10.782 0.801 25.815 1.00 80.62 159 ALA A CA 1
ATOM 1115 C C . ALA A 1 159 ? -10.586 0.862 24.291 1.00 80.62 159 ALA A C 1
ATOM 1117 O O . ALA A 1 159 ? -10.440 -0.184 23.656 1.00 80.62 159 ALA A O 1
ATOM 1118 N N . ILE A 1 160 ? -10.524 2.064 23.701 1.00 78.69 160 ILE A N 1
ATOM 1119 C CA . ILE A 1 160 ? -10.295 2.230 22.258 1.00 78.69 160 ILE A CA 1
ATOM 1120 C C . ILE A 1 160 ? -8.899 1.752 21.865 1.00 78.69 160 ILE A C 1
ATOM 1122 O O . ILE A 1 160 ? -8.752 1.079 20.851 1.00 78.69 160 ILE A O 1
ATOM 1126 N N . THR A 1 161 ? -7.889 2.024 22.696 1.00 79.81 161 THR A N 1
ATOM 1127 C CA . THR A 1 161 ? -6.508 1.597 22.445 1.00 79.81 161 THR A CA 1
ATOM 1128 C C . THR A 1 161 ? -6.396 0.074 22.452 1.00 79.81 161 THR A C 1
ATOM 1130 O O . THR A 1 161 ? -5.866 -0.513 21.507 1.00 79.81 161 THR A O 1
ATOM 1133 N N . ALA A 1 162 ? -6.946 -0.585 23.478 1.00 84.44 162 ALA A N 1
ATOM 1134 C CA . ALA A 1 162 ? -6.961 -2.044 23.563 1.00 84.44 162 ALA A CA 1
ATOM 1135 C C . ALA A 1 162 ? -7.762 -2.673 22.409 1.00 84.44 162 ALA A C 1
ATOM 1137 O O . ALA A 1 162 ? -7.296 -3.622 21.774 1.00 84.44 162 ALA A O 1
ATOM 1138 N N . GLY A 1 163 ? -8.932 -2.107 22.095 1.00 86.88 163 GLY A N 1
ATOM 1139 C CA . GLY A 1 163 ? -9.765 -2.543 20.976 1.00 86.88 163 GLY A CA 1
ATOM 1140 C C . GLY A 1 163 ? -9.058 -2.404 19.629 1.00 86.88 163 GLY A C 1
ATOM 1141 O O . GLY A 1 163 ? -9.113 -3.320 18.813 1.00 86.88 163 GLY A O 1
ATOM 1142 N N . ALA A 1 164 ? -8.334 -1.308 19.415 1.00 84.94 164 ALA A N 1
ATOM 1143 C CA . ALA A 1 164 ? -7.580 -1.052 18.195 1.00 84.94 164 ALA A CA 1
ATOM 1144 C C . ALA A 1 164 ? -6.412 -2.028 18.009 1.00 84.94 164 ALA A C 1
ATOM 1146 O O . ALA A 1 164 ? -6.233 -2.566 16.917 1.00 84.94 164 ALA A O 1
ATOM 1147 N N . ILE A 1 165 ? -5.647 -2.311 19.071 1.00 87.62 165 ILE A N 1
ATOM 1148 C CA . ILE A 1 165 ? -4.565 -3.308 19.031 1.00 87.62 165 ILE A CA 1
ATOM 1149 C C . ILE A 1 165 ? -5.131 -4.693 18.705 1.00 87.62 165 ILE A C 1
ATOM 1151 O O . ILE A 1 165 ? -4.632 -5.360 17.798 1.00 87.62 165 ILE A O 1
ATOM 1155 N N . LEU A 1 166 ? -6.199 -5.107 19.392 1.00 90.56 166 LEU A N 1
ATOM 1156 C CA . LEU A 1 166 ? -6.840 -6.402 19.162 1.00 90.56 166 LEU A CA 1
ATOM 1157 C C . LEU A 1 166 ? -7.397 -6.501 17.737 1.00 90.56 166 LEU A C 1
ATOM 1159 O O . LEU A 1 166 ? -7.196 -7.503 17.052 1.00 90.56 166 LEU A O 1
ATOM 1163 N N . MET A 1 167 ? -8.034 -5.435 17.259 1.00 90.62 167 MET A N 1
ATOM 1164 C CA . MET A 1 167 ? -8.512 -5.340 15.887 1.00 90.62 167 MET A CA 1
ATOM 1165 C C . MET A 1 167 ? -7.368 -5.451 14.880 1.00 90.62 167 MET A C 1
ATOM 1167 O O . MET A 1 167 ? -7.487 -6.211 13.924 1.00 90.62 167 MET A O 1
ATOM 1171 N N . MET A 1 168 ? -6.257 -4.740 15.090 1.00 90.62 168 MET A N 1
ATOM 1172 C CA . MET A 1 168 ? -5.089 -4.821 14.213 1.00 90.62 168 MET A CA 1
ATOM 1173 C C . MET A 1 168 ? -4.522 -6.244 14.185 1.00 90.62 168 MET A C 1
ATOM 1175 O O . MET A 1 168 ? -4.254 -6.769 13.104 1.00 90.62 168 MET A O 1
ATOM 1179 N N . MET A 1 169 ? -4.404 -6.904 15.340 1.00 91.19 169 MET A N 1
ATOM 1180 C CA . MET A 1 169 ? -3.938 -8.293 15.422 1.00 91.19 169 MET A CA 1
ATOM 1181 C C . MET A 1 169 ? -4.824 -9.254 14.620 1.00 91.19 169 MET A C 1
ATOM 1183 O O . MET A 1 169 ? -4.304 -10.102 13.897 1.00 91.19 169 MET A O 1
ATOM 1187 N N . LEU A 1 170 ? -6.148 -9.110 14.712 1.00 93.44 170 LEU A N 1
ATOM 1188 C CA . LEU A 1 170 ? -7.097 -9.965 13.993 1.00 93.44 170 LEU A CA 1
ATOM 1189 C C . LEU A 1 170 ? -7.208 -9.622 12.501 1.00 93.44 170 LEU A C 1
ATOM 1191 O O . LEU A 1 170 ? -7.385 -10.515 11.675 1.00 93.44 170 LEU A O 1
ATOM 1195 N N . ALA A 1 171 ? -7.107 -8.341 12.144 1.00 93.31 171 ALA A N 1
ATOM 1196 C CA . ALA A 1 171 ? -7.253 -7.880 10.768 1.00 93.31 171 ALA A CA 1
ATOM 1197 C C . ALA A 1 171 ? -5.995 -8.142 9.931 1.00 93.31 171 ALA A C 1
ATOM 1199 O O . ALA A 1 171 ? -6.114 -8.500 8.761 1.00 93.31 171 ALA A O 1
ATOM 1200 N N . THR A 1 172 ? -4.797 -8.008 10.514 1.00 93.69 172 THR A N 1
ATOM 1201 C CA . THR A 1 172 ? -3.513 -8.082 9.787 1.00 93.69 172 THR A CA 1
ATOM 1202 C C . THR A 1 172 ? -3.391 -9.301 8.865 1.00 93.69 172 THR A C 1
ATOM 1204 O O . THR A 1 172 ? -3.059 -9.094 7.699 1.00 93.69 172 THR A O 1
ATOM 1207 N N . PRO A 1 173 ? -3.699 -10.548 9.281 1.00 93.75 173 PRO A N 1
ATOM 1208 C CA . PRO A 1 173 ? -3.605 -11.704 8.385 1.00 93.75 173 PRO A CA 1
ATOM 1209 C C . PRO A 1 173 ? -4.503 -11.583 7.147 1.00 93.75 173 PRO A C 1
ATOM 1211 O O . PRO A 1 173 ? -4.092 -11.929 6.040 1.00 93.75 173 PRO A O 1
ATOM 1214 N N . VAL A 1 174 ? -5.717 -11.053 7.320 1.00 95.00 174 VAL A N 1
ATOM 1215 C CA . VAL A 1 174 ? -6.676 -10.848 6.226 1.00 95.00 174 VAL A CA 1
ATOM 1216 C C . VAL A 1 174 ? -6.197 -9.728 5.304 1.00 95.00 174 VAL A C 1
ATOM 1218 O O . VAL A 1 174 ? -6.191 -9.905 4.087 1.00 95.00 174 VAL A O 1
ATOM 1221 N N . LEU A 1 175 ? -5.736 -8.609 5.871 1.00 95.38 175 LEU A N 1
ATOM 1222 C CA . LEU A 1 175 ? -5.195 -7.480 5.107 1.00 95.38 175 LEU A CA 1
ATOM 1223 C C . LEU A 1 175 ? -3.991 -7.904 4.264 1.00 95.38 175 LEU A C 1
ATOM 1225 O O . LEU A 1 175 ? -3.930 -7.594 3.078 1.00 95.38 175 LEU A O 1
ATOM 1229 N N . MET A 1 176 ? -3.067 -8.651 4.868 1.00 96.19 176 MET A N 1
ATOM 1230 C CA . MET A 1 176 ? -1.863 -9.159 4.214 1.00 96.19 176 MET A CA 1
ATOM 1231 C C . MET A 1 176 ? -2.192 -10.135 3.090 1.00 96.19 176 MET A C 1
ATOM 1233 O O . MET A 1 176 ? -1.601 -10.046 2.017 1.00 96.19 176 MET A O 1
ATOM 1237 N N . ARG A 1 177 ? -3.174 -11.019 3.291 1.00 95.25 177 ARG A N 1
ATOM 1238 C CA . ARG A 1 177 ? -3.647 -11.919 2.236 1.00 95.25 177 ARG A CA 1
ATOM 1239 C C . ARG A 1 177 ? -4.236 -11.146 1.055 1.00 95.25 177 ARG A C 1
ATOM 1241 O O . ARG A 1 177 ? -3.800 -11.353 -0.073 1.00 95.25 177 ARG A O 1
ATOM 1248 N N . VAL A 1 178 ? -5.185 -10.244 1.313 1.00 95.69 178 VAL A N 1
ATOM 1249 C CA . VAL A 1 178 ? -5.843 -9.452 0.257 1.00 95.69 178 VAL A CA 1
ATOM 1250 C C . VAL A 1 178 ? -4.822 -8.597 -0.490 1.00 95.69 178 VAL A C 1
ATOM 1252 O O . VAL A 1 178 ? -4.833 -8.545 -1.718 1.00 95.69 178 VAL A O 1
ATOM 1255 N N . TRP A 1 179 ? -3.914 -7.945 0.233 1.00 96.69 179 TRP A N 1
ATOM 1256 C CA . TRP A 1 179 ? -2.847 -7.162 -0.377 1.00 96.69 179 TRP A CA 1
ATOM 1257 C C . TRP A 1 179 ? -1.885 -8.029 -1.198 1.00 96.69 179 TRP A C 1
ATOM 1259 O O . TRP A 1 179 ? -1.547 -7.651 -2.317 1.00 96.69 179 TRP A O 1
ATOM 1269 N N . GLY A 1 180 ? -1.486 -9.196 -0.685 1.00 94.62 180 GLY A N 1
ATOM 1270 C CA . GLY A 1 180 ? -0.596 -10.131 -1.375 1.00 94.62 180 GLY A CA 1
ATOM 1271 C C . GLY A 1 180 ? -1.189 -10.636 -2.690 1.00 94.62 180 GLY A C 1
ATOM 1272 O O . GLY A 1 180 ? -0.517 -10.597 -3.716 1.00 94.62 180 GLY A O 1
ATOM 1273 N N . GLU A 1 181 ? -2.473 -11.005 -2.696 1.00 93.12 181 GLU A N 1
ATOM 1274 C CA . GLU A 1 181 ? -3.197 -11.391 -3.917 1.00 93.12 181 GLU A CA 1
ATOM 1275 C C . GLU A 1 181 ? -3.186 -10.250 -4.954 1.00 93.12 181 GLU A C 1
ATOM 1277 O O . GLU A 1 181 ? -2.895 -10.469 -6.133 1.00 93.12 181 GLU A O 1
ATOM 1282 N N . ARG A 1 182 ? -3.428 -9.005 -4.520 1.00 93.25 182 ARG A N 1
ATOM 1283 C CA . ARG A 1 182 ? -3.380 -7.822 -5.401 1.00 93.25 182 ARG A CA 1
ATOM 1284 C C . ARG A 1 182 ? -1.976 -7.528 -5.918 1.00 93.25 182 ARG A C 1
ATOM 1286 O O . ARG A 1 182 ? -1.829 -7.174 -7.085 1.00 93.25 182 ARG A O 1
ATOM 1293 N N . LEU A 1 183 ? -0.960 -7.689 -5.078 1.00 93.38 183 LEU A N 1
ATOM 1294 C CA . LEU A 1 183 ? 0.439 -7.512 -5.451 1.00 93.38 183 LEU A CA 1
ATOM 1295 C C . LEU A 1 183 ? 0.855 -8.514 -6.527 1.00 93.38 183 LEU A C 1
ATOM 1297 O O . LEU A 1 183 ? 1.491 -8.120 -7.499 1.00 93.38 183 LEU A O 1
ATOM 1301 N N . THR A 1 184 ? 0.472 -9.784 -6.391 1.00 90.25 184 THR A N 1
ATOM 1302 C CA . THR A 1 184 ? 0.772 -10.803 -7.403 1.00 90.25 184 THR A CA 1
ATOM 1303 C C . THR A 1 184 ? 0.126 -10.460 -8.744 1.00 90.25 184 THR A C 1
ATOM 1305 O O . THR A 1 184 ? 0.806 -10.515 -9.763 1.00 90.25 184 THR A O 1
ATOM 1308 N N . LEU A 1 185 ? -1.138 -10.021 -8.761 1.00 89.31 185 LEU A N 1
ATOM 1309 C CA . LEU A 1 185 ? -1.797 -9.569 -9.997 1.00 89.31 185 LEU A CA 1
ATOM 1310 C C . LEU A 1 185 ? -1.055 -8.393 -10.650 1.00 89.31 185 LEU A C 1
ATOM 1312 O O . LEU A 1 185 ? -0.842 -8.377 -11.857 1.00 89.31 185 LEU A O 1
ATOM 1316 N N . VAL A 1 186 ? -0.615 -7.435 -9.834 1.00 89.19 186 VAL A N 1
ATOM 1317 C CA . VAL A 1 186 ? 0.180 -6.272 -10.251 1.00 89.19 186 VAL A CA 1
ATOM 1318 C C . VAL A 1 186 ? 1.538 -6.680 -10.831 1.00 89.19 186 VAL A C 1
ATOM 1320 O O . VAL A 1 186 ? 2.008 -6.012 -11.746 1.00 89.19 186 VAL A O 1
ATOM 1323 N N . MET A 1 187 ? 2.160 -7.744 -10.319 1.00 85.88 187 MET A N 1
ATOM 1324 C CA . MET A 1 187 ? 3.453 -8.258 -10.792 1.00 85.88 187 MET A CA 1
ATOM 1325 C C . MET A 1 187 ? 3.355 -9.044 -12.093 1.00 85.88 187 MET A C 1
ATOM 1327 O O . MET A 1 187 ? 4.283 -8.998 -12.893 1.00 85.88 187 MET A O 1
ATOM 1331 N N . LEU A 1 188 ? 2.255 -9.775 -12.287 1.00 85.88 188 LEU A N 1
ATOM 1332 C CA . LEU A 1 188 ? 1.999 -10.505 -13.529 1.00 85.88 188 LEU A CA 1
ATOM 1333 C C . LEU A 1 188 ? 1.761 -9.552 -14.700 1.00 85.88 188 LEU A C 1
ATOM 1335 O O . LEU A 1 188 ? 2.092 -9.888 -15.831 1.00 85.88 188 LEU A O 1
ATOM 1339 N N . ASP A 1 189 ? 1.211 -8.373 -14.412 1.00 86.56 189 ASP A N 1
ATOM 1340 C CA . ASP A 1 189 ? 0.952 -7.341 -15.406 1.00 86.56 189 ASP A CA 1
ATOM 1341 C C . ASP A 1 189 ? 1.297 -5.933 -14.862 1.00 86.56 189 ASP A C 1
ATOM 1343 O O . ASP A 1 189 ? 0.429 -5.182 -14.378 1.00 86.56 189 ASP A O 1
ATOM 1347 N N . PRO A 1 190 ? 2.595 -5.565 -14.860 1.00 82.94 190 PRO A N 1
ATOM 1348 C CA . PRO A 1 190 ? 3.048 -4.280 -14.334 1.00 82.94 190 PRO A CA 1
ATOM 1349 C C . PRO A 1 190 ? 2.668 -3.110 -15.248 1.00 82.94 190 PRO A C 1
ATOM 1351 O O . PRO A 1 190 ? 2.369 -2.015 -14.758 1.00 82.94 190 PRO A O 1
ATOM 1354 N N . PHE A 1 191 ? 2.614 -3.356 -16.556 1.00 79.81 191 PHE A N 1
ATOM 1355 C CA . PHE A 1 191 ? 2.266 -2.369 -17.571 1.00 79.81 191 PHE A CA 1
ATOM 1356 C C . PHE A 1 191 ? 0.756 -2.293 -17.812 1.00 79.81 191 PHE A C 1
ATOM 1358 O O . PHE A 1 191 ? 0.267 -1.258 -18.236 1.00 79.81 191 PHE A O 1
ATOM 1365 N N . GLY A 1 192 ? -0.040 -3.295 -17.450 1.00 71.25 192 GLY A N 1
ATOM 1366 C CA . GLY A 1 192 ? -1.436 -3.308 -17.881 1.00 71.25 192 GLY A CA 1
ATOM 1367 C C . GLY A 1 192 ? -1.531 -3.455 -19.403 1.00 71.25 192 GLY A C 1
ATOM 1368 O O . GLY A 1 192 ? -0.543 -3.686 -20.095 1.00 71.25 192 GLY A O 1
ATOM 1369 N N . ALA A 1 193 ? -2.720 -3.204 -19.948 1.00 55.84 193 ALA A N 1
ATOM 1370 C CA . ALA A 1 193 ? -2.892 -3.009 -21.384 1.00 55.84 193 ALA A CA 1
ATOM 1371 C C . ALA A 1 193 ? -2.246 -1.678 -21.830 1.00 55.84 193 ALA A C 1
ATOM 1373 O O . ALA A 1 193 ? -2.942 -0.668 -21.968 1.00 55.84 193 ALA A O 1
ATOM 1374 N N . PHE A 1 194 ? -0.921 -1.655 -21.996 1.00 54.88 194 PHE A N 1
ATOM 1375 C CA . PHE A 1 194 ? -0.320 -0.837 -23.051 1.00 54.88 194 PHE A CA 1
ATOM 1376 C C . PHE A 1 194 ? -0.690 -1.488 -24.394 1.00 54.88 194 PHE A C 1
ATOM 1378 O O . PHE A 1 194 ? -0.796 -2.718 -24.442 1.00 54.88 194 PHE A O 1
ATOM 1385 N N . PRO A 1 195 ? -0.987 -0.699 -25.438 1.00 44.31 195 PRO A N 1
ATOM 1386 C CA . PRO A 1 195 ? -1.169 -1.243 -26.779 1.00 44.31 195 PRO A CA 1
ATOM 1387 C C . PRO A 1 195 ? 0.093 -1.943 -27.298 1.00 44.31 195 PRO A C 1
ATOM 1389 O O . PRO A 1 195 ? 1.206 -1.561 -26.871 1.00 44.31 195 PRO A O 1
#

Sequence (195 aa):
DLRGASLATIGLTVMAEAVAGLILGLSIRLMIFALQIAGAVAAQSTSLAQMFGEGLTADPQPAYSNLLAIGGIVLAFALGLPAYAASAMIGSYDALPFGTFPLGGDLADWGVRRVGGAFATAIALAAPFVVAAFAYNVALGAINRAMPQLMVAFVGAPAITAGAILMMMLATPVLMRVWGERLTLVMLDPFGAFP

Secondary structure (DSSP, 8-state):
--TT--HHHHHHHHHHHHHHHHHHHHHHHHHHHHHHHHHHHHHHHTTHHHHSSSSSSSS---HHHHHHHHHHHHHHHHTTHHHHHHHHHHHHHHHS-TTPPPPHHHHHHHHHHHHHHHHHHHHHHHHHHHHHHHHHHHHHHHHHHH-TTS-THHHHHHHHHHHHHHHHHHHHHHHHHHHHHHHHHHHH-SS-S--

Radius of gyration: 22.37 Å; chains: 1; bounding box: 55×29×69 Å

pLDDT: mean 84.15, std 12.34, range [44.31, 96.69]